Protein AF-A0A2T2WWU1-F1 (afdb_monomer_lite)

pLDDT: mean 71.67, std 17.21, range [28.66, 95.31]

Organism: NCBI:txid453960

Sequence (247 aa):
MKTWWDFDVRAIRQVVQEQLGADREWSEPLFDAFMDKATRALSVEVPCRSCGVCYPLNQLDHICQPEDQWINAYVHSTHSAALRQTGFRPYIDLLQAKYPLLPEHRHLFRGFNFSTESAFSAFAASLGENVYETSSVTSWTTDASRAAQFARFMLPGGHPKGLRAQEIARMIDEQANMTGAFGVVLAMSVQPVQALCDISKARVGGFTESEVIVLPGVYPVTIHHIFVRKAGTTTWPQIADAQCLSM

Secondary structure (DSSP, 8-state):
---GGGB-GGGGHHHHHHHH-TTSPP-HHHHHHHHHHHTTT---EEEBTTT--EEETT-TTPPPPHHHHHHHHHHH-SS-HHHHHHTTGGGHHHHHHHSPPPTT--EEEEEEEESSHHHHHHHHHHTTTTEEEESS-EEEBS-HHHHHHHHHS---SS--HHHHHHHHHHHHHTT---S-SEEEEEEEE--GGGEEEE-TTT--TT--S--EEE-SEEEEEEEEEEEEPPTT-SSPPP---------

Foldseek 3Di:
DFALVQWPCVVCVVVLCVVVPVPDDDDPVSVVVVLVVCLVPFQDWTAGNQQLFTGTSNPRPDDRDPQSNLVLCVLVCPDDVPSQQDPCVVCQVVQCVVFFDDPVQQKWKAKDEAADPVRVVVVVVVCPVQKDADNTKDKTASDQVVRQCVLQAVDDDDDDPVVVVVVVVVCVVVVPDRGHQKMWMKMWGDDRSQWSGFCQPRRRHVDPHGIIIGGGDMTRIDGFDMFGDDPPDPDGPDDDGDDDPDD

Structure (mmCIF, N/CA/C/O backbone):
data_AF-A0A2T2WWU1-F1
#
_entry.id   AF-A0A2T2WWU1-F1
#
loop_
_atom_site.group_PDB
_atom_site.id
_atom_site.type_symbol
_atom_site.label_atom_id
_atom_site.label_alt_id
_atom_site.label_comp_id
_atom_site.label_asym_id
_atom_site.label_entity_id
_atom_site.label_seq_id
_atom_site.pdbx_PDB_ins_code
_atom_site.Cartn_x
_atom_site.Cartn_y
_atom_site.Cartn_z
_atom_site.occupancy
_atom_site.B_iso_or_equiv
_atom_site.auth_seq_id
_atom_site.auth_comp_id
_atom_site.auth_asym_id
_atom_site.auth_atom_id
_atom_site.pdbx_PDB_model_num
ATOM 1 N N . MET A 1 1 ? 8.147 1.972 -30.035 1.00 72.62 1 MET A N 1
ATOM 2 C CA . MET A 1 1 ? 9.300 1.552 -29.213 1.00 72.62 1 MET A CA 1
ATOM 3 C C . MET A 1 1 ? 9.413 2.542 -28.072 1.00 72.62 1 MET A C 1
ATOM 5 O O . MET A 1 1 ? 9.281 3.730 -28.346 1.00 72.62 1 MET A O 1
ATOM 9 N N . LYS A 1 2 ? 9.554 2.071 -26.832 1.00 74.62 2 LYS A N 1
ATOM 10 C CA . LYS A 1 2 ? 9.709 2.956 -25.673 1.00 74.62 2 LYS A CA 1
ATOM 11 C C . LYS A 1 2 ? 11.097 3.585 -25.648 1.00 74.62 2 LYS A C 1
ATOM 13 O O . LYS A 1 2 ? 12.045 3.039 -26.211 1.00 74.62 2 LYS A O 1
ATOM 18 N N . THR A 1 3 ? 11.193 4.725 -24.987 1.00 76.19 3 THR A N 1
ATOM 19 C CA . THR A 1 3 ? 12.425 5.481 -24.761 1.00 76.19 3 THR A CA 1
ATOM 20 C C . THR A 1 3 ? 12.636 5.673 -23.260 1.00 76.19 3 THR A C 1
ATOM 22 O O . THR A 1 3 ? 11.750 5.397 -22.453 1.00 76.19 3 THR A O 1
ATOM 25 N N . TRP A 1 4 ? 13.800 6.168 -22.850 1.00 71.44 4 TRP A N 1
ATOM 26 C CA . TRP A 1 4 ? 14.068 6.447 -21.436 1.00 71.44 4 TRP A CA 1
ATOM 27 C C . TRP A 1 4 ? 13.109 7.499 -20.837 1.00 71.44 4 TRP A C 1
ATOM 29 O O . TRP A 1 4 ? 12.906 7.509 -19.625 1.00 71.44 4 TRP A O 1
ATOM 39 N N . TRP A 1 5 ? 12.450 8.331 -21.659 1.00 75.19 5 TRP A N 1
ATOM 40 C CA . TRP A 1 5 ? 11.411 9.278 -21.219 1.00 75.19 5 TRP A CA 1
ATOM 41 C C . TRP A 1 5 ? 10.164 8.598 -20.637 1.00 75.19 5 TRP A C 1
ATOM 43 O O . TRP A 1 5 ? 9.410 9.217 -19.873 1.00 75.19 5 TRP A O 1
ATOM 53 N N . ASP A 1 6 ? 9.953 7.324 -20.977 1.00 78.19 6 ASP A N 1
ATOM 54 C CA . ASP A 1 6 ? 8.862 6.488 -20.473 1.00 78.19 6 ASP A CA 1
ATOM 55 C C . ASP A 1 6 ? 9.135 5.943 -19.055 1.00 78.19 6 ASP A C 1
ATOM 57 O O . ASP A 1 6 ? 8.309 5.214 -18.498 1.00 78.19 6 ASP A O 1
ATOM 61 N N . PHE A 1 7 ? 10.267 6.310 -18.446 1.00 78.25 7 PHE A N 1
ATOM 62 C CA . PHE A 1 7 ? 10.689 5.936 -17.093 1.00 78.25 7 PHE A CA 1
ATOM 63 C C . PHE A 1 7 ? 10.813 7.173 -16.192 1.00 78.25 7 PHE A C 1
ATOM 65 O O . PHE A 1 7 ? 11.038 8.281 -16.681 1.00 78.25 7 PHE A O 1
ATOM 72 N N . ASP A 1 8 ? 10.615 7.028 -14.873 1.00 75.06 8 ASP A N 1
ATOM 73 C CA . ASP A 1 8 ? 10.722 8.167 -13.943 1.00 75.06 8 ASP A CA 1
ATOM 74 C C . ASP A 1 8 ? 12.187 8.519 -13.664 1.00 75.06 8 ASP A C 1
ATOM 76 O O . ASP A 1 8 ? 12.755 8.235 -12.609 1.00 75.06 8 ASP A O 1
ATOM 80 N N . VAL A 1 9 ? 12.806 9.175 -14.642 1.00 66.19 9 VAL A N 1
ATOM 81 C CA . VAL A 1 9 ? 14.222 9.555 -14.622 1.00 66.19 9 VAL A CA 1
ATOM 82 C C . VAL A 1 9 ? 14.593 10.511 -13.484 1.00 66.19 9 VAL A C 1
ATOM 84 O O . VAL A 1 9 ? 15.763 10.611 -13.115 1.00 66.19 9 VAL A O 1
ATOM 87 N N . ARG A 1 10 ? 13.608 11.157 -12.840 1.00 65.12 10 ARG A N 1
ATOM 88 C CA . ARG A 1 10 ? 13.834 11.978 -11.637 1.00 65.12 10 ARG A CA 1
ATOM 89 C C . ARG A 1 10 ? 14.327 11.144 -10.457 1.00 65.12 10 ARG A C 1
ATOM 91 O O . ARG A 1 10 ? 15.134 11.650 -9.683 1.00 65.12 10 ARG A O 1
ATOM 98 N N . ALA A 1 11 ? 13.919 9.875 -10.359 1.00 61.41 11 ALA A N 1
ATOM 99 C CA . ALA A 1 11 ? 14.421 8.937 -9.352 1.00 61.41 11 ALA A CA 1
A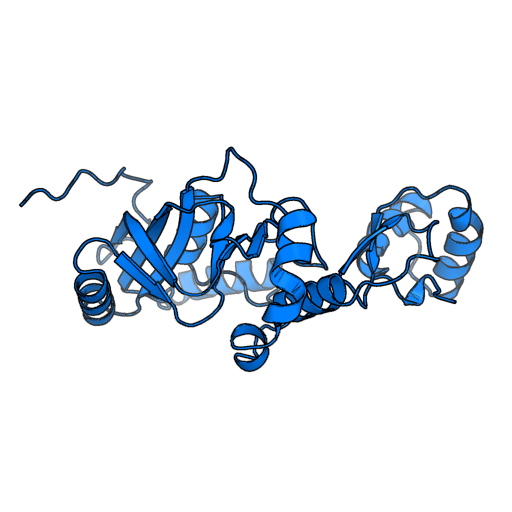TOM 100 C C . ALA A 1 11 ? 15.925 8.625 -9.516 1.00 61.41 11 ALA A C 1
ATOM 102 O O . ALA A 1 11 ? 16.565 8.131 -8.594 1.00 61.41 11 ALA A O 1
ATOM 103 N N . ILE A 1 12 ? 16.497 8.953 -10.677 1.00 60.47 12 ILE A N 1
ATOM 104 C CA . ILE A 1 12 ? 17.870 8.639 -11.100 1.00 60.47 12 ILE A CA 1
ATOM 105 C C . ILE A 1 12 ? 18.754 9.881 -11.055 1.00 60.47 12 ILE A C 1
ATOM 107 O O . ILE A 1 12 ? 19.969 9.776 -11.177 1.00 60.47 12 ILE A O 1
ATOM 111 N N . ARG A 1 13 ? 18.165 11.069 -10.869 1.00 63.50 13 ARG A N 1
ATOM 112 C CA . ARG A 1 13 ? 18.885 12.346 -10.908 1.00 63.50 13 ARG A CA 1
ATOM 113 C C . ARG A 1 13 ? 20.088 12.344 -9.967 1.00 63.50 13 ARG A C 1
ATOM 115 O O . ARG A 1 13 ? 21.150 12.801 -10.363 1.00 63.50 13 ARG A O 1
ATOM 122 N N . GLN A 1 14 ? 19.939 11.751 -8.784 1.00 62.22 14 GLN A N 1
ATOM 123 C CA . GLN A 1 14 ? 21.030 11.588 -7.828 1.00 62.22 14 GLN A CA 1
ATOM 124 C C . GLN A 1 14 ? 22.128 10.640 -8.344 1.00 62.22 14 GLN A C 1
ATOM 126 O O . GLN A 1 14 ? 23.295 11.004 -8.314 1.00 62.22 14 GLN A O 1
ATOM 131 N N . VAL A 1 15 ? 21.769 9.475 -8.892 1.00 62.75 15 VAL A N 1
ATOM 132 C CA . VAL A 1 15 ? 22.729 8.498 -9.447 1.00 62.75 15 VAL A CA 1
ATOM 133 C C . VAL A 1 15 ? 23.492 9.089 -10.637 1.00 62.75 15 VAL A C 1
ATOM 135 O O . VAL A 1 15 ? 24.704 8.925 -10.753 1.00 62.75 15 VAL A O 1
ATOM 138 N N . VAL A 1 16 ? 22.796 9.818 -11.512 1.00 64.12 16 VAL A N 1
ATOM 139 C CA . VAL A 1 16 ? 23.410 10.515 -12.648 1.00 64.12 16 VAL A CA 1
ATOM 140 C C . VAL A 1 16 ? 24.333 11.637 -12.169 1.00 64.12 16 VAL A C 1
ATOM 142 O O . VAL A 1 16 ? 25.441 11.759 -12.676 1.00 64.12 16 VAL A O 1
ATOM 145 N N . GLN A 1 17 ? 23.926 12.429 -11.173 1.00 64.75 17 GLN A N 1
ATOM 146 C CA . GLN A 1 17 ? 24.765 13.484 -10.591 1.00 64.75 17 GLN A CA 1
ATOM 147 C C . GLN A 1 17 ? 26.015 12.923 -9.897 1.00 64.75 17 GLN A C 1
ATOM 149 O O . GLN A 1 17 ? 27.103 13.463 -10.075 1.00 64.75 17 GLN A O 1
ATOM 154 N N . GLU A 1 18 ? 25.886 11.819 -9.162 1.00 63.75 18 GLU A N 1
ATOM 155 C CA . GLU A 1 18 ? 27.011 11.134 -8.516 1.00 63.75 18 GLU A CA 1
ATOM 156 C C . GLU A 1 18 ? 28.013 10.593 -9.549 1.00 63.75 18 GLU A C 1
ATOM 158 O O . GLU A 1 18 ? 29.221 10.701 -9.343 1.00 63.75 18 GLU A O 1
ATOM 163 N N . GLN A 1 19 ? 27.543 10.078 -10.692 1.00 63.25 19 GLN A N 1
ATOM 164 C CA . GLN A 1 19 ? 28.424 9.566 -11.750 1.00 63.25 19 GLN A CA 1
ATOM 165 C C . GLN A 1 19 ? 28.985 10.638 -12.697 1.00 63.25 19 GLN A C 1
ATOM 167 O O . GLN A 1 19 ? 30.060 10.444 -13.264 1.00 63.25 19 GLN A O 1
ATOM 172 N N . LEU A 1 20 ? 28.290 11.763 -12.883 1.00 61.94 20 LEU A N 1
ATOM 173 C CA . LEU A 1 20 ? 28.744 12.881 -13.723 1.00 61.94 20 LEU A CA 1
ATOM 174 C C . LEU A 1 20 ? 29.596 13.918 -12.965 1.00 61.94 20 LEU A C 1
ATOM 176 O O . LEU A 1 20 ? 30.139 14.828 -13.598 1.00 61.94 20 LEU A O 1
ATOM 180 N N . GLY A 1 21 ? 29.736 13.763 -11.645 1.00 57.75 21 GLY A N 1
ATOM 181 C CA . GLY A 1 21 ? 30.366 14.723 -10.742 1.00 57.75 21 GLY A CA 1
ATOM 182 C C . GLY A 1 21 ? 29.341 15.712 -10.181 1.00 57.75 21 GLY A C 1
ATOM 183 O O . GLY A 1 21 ? 28.658 16.405 -10.936 1.00 57.75 21 GLY A O 1
ATOM 184 N N . ALA A 1 22 ? 29.262 15.789 -8.847 1.00 55.41 22 ALA A N 1
ATOM 185 C CA . ALA A 1 22 ? 28.232 16.512 -8.092 1.00 55.41 22 ALA A CA 1
ATOM 186 C C . ALA A 1 22 ? 28.160 18.032 -8.365 1.00 55.41 22 ALA A C 1
ATOM 188 O O . ALA A 1 22 ? 27.157 18.662 -8.036 1.00 55.41 22 ALA A O 1
ATOM 189 N N . ASP A 1 23 ? 29.187 18.606 -8.999 1.00 56.16 23 ASP A N 1
ATOM 190 C CA . ASP A 1 23 ? 29.341 20.050 -9.214 1.00 56.16 23 ASP A CA 1
ATOM 191 C C . ASP A 1 23 ? 28.743 20.559 -10.540 1.00 56.16 23 ASP A C 1
ATOM 193 O O . ASP A 1 23 ? 28.817 21.753 -10.836 1.00 56.16 23 ASP A O 1
ATOM 197 N N . ARG A 1 24 ? 28.167 19.684 -11.378 1.00 57.38 24 ARG A N 1
ATOM 198 C CA . ARG A 1 24 ? 27.540 20.096 -12.646 1.00 57.38 24 ARG A CA 1
ATOM 199 C C . ARG A 1 24 ? 26.046 20.360 -12.486 1.00 57.38 24 ARG A C 1
ATOM 201 O O . ARG A 1 24 ? 25.281 19.499 -12.051 1.00 57.38 24 ARG A O 1
ATOM 208 N N . GLU A 1 25 ? 25.626 21.550 -12.911 1.00 62.47 25 GLU A N 1
ATOM 209 C CA . GLU A 1 25 ? 24.215 21.909 -13.014 1.00 62.47 25 GLU A CA 1
ATOM 210 C C . GLU A 1 25 ? 23.510 20.982 -14.020 1.00 62.47 25 GLU A C 1
ATOM 212 O O . GLU A 1 25 ? 24.031 20.670 -15.093 1.00 62.47 25 GLU A O 1
ATOM 217 N N . TRP A 1 26 ? 22.336 20.482 -13.640 1.00 61.66 26 TRP A N 1
ATOM 218 C CA . TRP A 1 26 ? 21.562 19.541 -14.448 1.00 61.66 26 TRP A CA 1
ATOM 219 C C . TRP A 1 26 ? 21.072 20.189 -15.753 1.00 61.66 26 TRP A C 1
ATOM 221 O O . TRP A 1 26 ? 20.451 21.249 -15.705 1.00 61.66 26 TRP A O 1
ATOM 231 N N . SER A 1 27 ? 21.248 19.515 -16.896 1.00 69.38 27 SER A N 1
ATOM 232 C CA . SER A 1 27 ? 20.619 19.891 -18.170 1.00 69.38 27 SER A CA 1
ATOM 233 C C . SER A 1 27 ? 20.205 18.661 -18.985 1.00 69.38 27 SER A C 1
ATOM 235 O O . SER A 1 27 ? 20.840 17.608 -18.890 1.00 69.38 27 SER A O 1
ATOM 237 N N . GLU A 1 28 ? 19.146 18.788 -19.793 1.00 68.50 28 GLU A N 1
ATOM 238 C CA . GLU A 1 28 ? 18.669 17.710 -20.681 1.00 68.50 28 GLU A CA 1
ATOM 239 C C . GLU A 1 28 ? 19.767 17.201 -21.639 1.00 68.50 28 GLU A C 1
ATOM 241 O O . GLU A 1 28 ? 19.982 15.994 -21.675 1.00 68.50 28 GLU A O 1
ATOM 246 N N . PRO A 1 29 ? 20.586 18.051 -22.300 1.00 73.69 29 PRO A N 1
ATOM 247 C CA . PRO A 1 29 ? 21.660 17.561 -23.174 1.00 73.69 29 PRO A CA 1
ATOM 248 C C . PRO A 1 29 ? 22.744 16.741 -22.455 1.00 73.69 29 PRO A C 1
ATOM 250 O O . PRO A 1 29 ? 23.332 15.831 -23.038 1.00 73.69 29 PRO A O 1
ATOM 253 N N . LEU A 1 30 ? 23.036 17.061 -21.187 1.00 69.25 30 LEU A N 1
ATOM 254 C CA . LEU A 1 30 ? 23.975 16.293 -20.359 1.00 69.25 30 LEU A CA 1
ATOM 255 C C . LEU A 1 30 ? 23.401 14.923 -19.997 1.00 69.25 30 LEU A C 1
ATOM 257 O O . LEU A 1 30 ? 24.135 13.933 -19.987 1.00 69.25 30 LEU A O 1
ATOM 261 N N . PHE A 1 31 ? 22.101 14.876 -19.710 1.00 71.94 31 PHE A N 1
ATOM 262 C CA . PHE A 1 31 ? 21.393 13.639 -19.429 1.00 71.94 31 PHE A CA 1
ATOM 263 C C . PHE A 1 31 ? 21.331 12.736 -20.665 1.00 71.94 31 PHE A C 1
ATOM 265 O O . PHE A 1 31 ? 21.679 11.563 -20.560 1.00 71.94 31 PHE A O 1
ATOM 272 N N . ASP A 1 32 ? 21.010 13.280 -21.838 1.00 72.25 32 ASP A N 1
ATOM 273 C CA . ASP A 1 32 ? 20.954 12.533 -23.100 1.00 72.25 32 ASP A CA 1
ATOM 274 C C . ASP A 1 32 ? 22.315 11.904 -23.434 1.00 72.25 32 ASP A C 1
ATOM 276 O O . ASP A 1 32 ? 22.417 10.702 -23.679 1.00 72.25 32 ASP A O 1
ATOM 280 N N . ALA A 1 33 ? 23.394 12.688 -23.324 1.00 72.75 33 ALA A N 1
ATOM 281 C CA . ALA A 1 33 ? 24.756 12.210 -23.552 1.00 72.75 33 ALA A CA 1
ATOM 282 C C . ALA A 1 33 ? 25.210 11.152 -22.526 1.00 72.75 33 ALA A C 1
ATOM 284 O O . ALA A 1 33 ? 26.023 10.276 -22.847 1.00 72.75 33 ALA A O 1
ATOM 285 N N . PHE A 1 34 ? 24.722 11.233 -21.283 1.00 72.88 34 PHE A N 1
ATOM 286 C CA . PHE A 1 34 ? 24.941 10.202 -20.270 1.00 72.88 34 PHE A CA 1
ATOM 287 C C . PHE A 1 34 ? 24.175 8.929 -20.621 1.00 72.88 34 PHE A C 1
ATOM 289 O O . PHE A 1 34 ? 24.781 7.858 -20.646 1.00 72.88 34 PHE A O 1
ATOM 296 N N . MET A 1 35 ? 22.888 9.044 -20.954 1.00 68.69 35 MET A N 1
ATOM 297 C CA . MET A 1 35 ? 22.023 7.924 -21.322 1.00 68.69 35 MET A CA 1
ATOM 298 C C . MET A 1 35 ? 22.554 7.164 -22.542 1.00 68.69 35 MET A C 1
ATOM 300 O O . MET A 1 35 ? 22.617 5.934 -22.511 1.00 68.69 35 MET A O 1
ATOM 304 N N . ASP A 1 36 ? 23.065 7.864 -23.554 1.00 69.06 36 ASP A N 1
ATOM 305 C CA . ASP A 1 36 ? 23.690 7.251 -24.733 1.00 69.06 36 ASP A CA 1
ATOM 306 C C . ASP A 1 36 ? 24.923 6.398 -24.393 1.00 69.06 36 ASP A C 1
ATOM 308 O O . ASP A 1 36 ? 25.174 5.375 -25.033 1.00 69.06 36 ASP A O 1
ATOM 312 N N . LYS A 1 37 ? 25.684 6.765 -23.354 1.00 65.06 37 LYS A N 1
ATOM 313 C CA . LYS A 1 37 ? 26.813 5.959 -22.851 1.00 65.06 37 LYS A CA 1
ATOM 314 C C . LYS A 1 37 ? 26.363 4.851 -21.895 1.00 65.06 37 LYS A C 1
ATOM 316 O O . LYS A 1 37 ? 26.945 3.767 -21.875 1.00 65.06 37 LYS A O 1
ATOM 321 N N . ALA A 1 38 ? 25.331 5.128 -21.110 1.00 59.16 38 ALA A N 1
ATOM 322 C CA . ALA A 1 38 ? 24.782 4.283 -20.060 1.00 59.16 38 ALA A CA 1
ATOM 323 C C . ALA A 1 38 ? 23.926 3.109 -20.559 1.00 59.16 38 ALA A C 1
ATOM 325 O O . ALA A 1 38 ? 23.854 2.082 -19.878 1.00 59.16 38 ALA A O 1
ATOM 326 N N . THR A 1 39 ? 23.322 3.222 -21.747 1.00 56.62 39 THR A N 1
ATOM 327 C CA . THR A 1 39 ? 22.516 2.169 -22.407 1.00 56.62 39 THR A CA 1
ATOM 328 C C . THR A 1 39 ? 23.217 0.812 -22.503 1.00 56.62 39 THR A C 1
ATOM 330 O O . THR A 1 39 ? 22.555 -0.204 -22.686 1.00 56.62 39 THR A O 1
ATOM 333 N N . ARG A 1 40 ? 24.545 0.750 -22.342 1.00 54.38 40 ARG A N 1
ATOM 334 C CA . ARG A 1 40 ? 25.313 -0.503 -22.363 1.00 54.38 40 ARG A CA 1
ATOM 335 C C . ARG A 1 40 ? 25.650 -1.081 -20.984 1.00 54.38 40 ARG A C 1
ATOM 337 O O . ARG A 1 40 ? 26.114 -2.214 -20.933 1.00 54.38 40 ARG A O 1
ATOM 344 N N . ALA A 1 41 ? 25.445 -0.350 -19.885 1.00 54.84 41 ALA A N 1
ATOM 345 C CA . ALA A 1 41 ? 26.034 -0.710 -18.587 1.00 54.84 41 ALA A CA 1
ATOM 346 C C . ALA A 1 41 ? 25.180 -0.424 -17.337 1.00 54.84 41 ALA A C 1
ATOM 348 O O . ALA A 1 41 ? 25.560 -0.859 -16.252 1.00 54.84 41 ALA A O 1
ATOM 349 N N . LEU A 1 42 ? 24.049 0.285 -17.432 1.00 64.94 42 LEU A N 1
ATOM 350 C CA . LEU A 1 42 ? 23.266 0.613 -16.236 1.00 64.94 42 LEU A CA 1
ATOM 351 C C . LEU A 1 42 ? 22.237 -0.468 -15.889 1.00 64.94 42 LEU A C 1
ATOM 353 O O . LEU A 1 42 ? 21.137 -0.492 -16.432 1.00 64.94 42 LEU A O 1
ATOM 357 N N . SER A 1 43 ? 22.575 -1.291 -14.894 1.00 71.56 43 SER A N 1
ATOM 358 C CA . SER A 1 43 ? 21.658 -2.207 -14.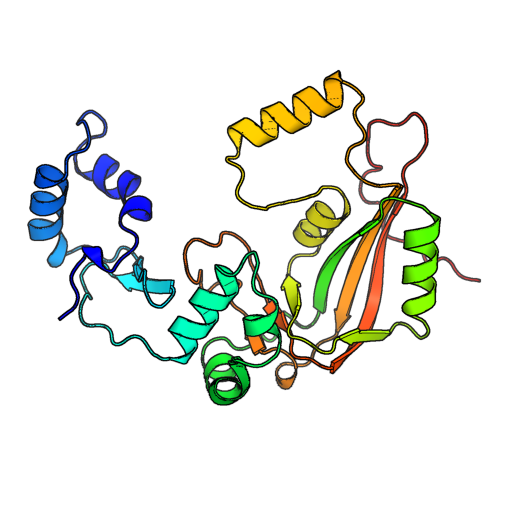198 1.00 71.56 43 SER A CA 1
ATOM 359 C C . SER A 1 43 ? 20.756 -1.503 -13.171 1.00 71.56 43 SER A C 1
ATOM 361 O O . SER A 1 43 ? 20.191 -2.154 -12.297 1.00 71.56 43 SER A O 1
ATOM 363 N N . VAL A 1 44 ? 20.679 -0.169 -13.208 1.00 74.81 44 VAL A N 1
ATOM 364 C CA . VAL A 1 44 ? 19.881 0.612 -12.258 1.00 74.81 44 VAL A CA 1
ATOM 365 C C . VAL A 1 44 ? 18.409 0.432 -12.603 1.00 74.81 44 VAL A C 1
ATOM 367 O O . VAL A 1 44 ? 17.980 0.796 -13.699 1.00 74.81 44 VAL A O 1
ATOM 370 N N . GLU A 1 45 ? 17.657 -0.135 -11.665 1.00 78.25 45 GLU A N 1
ATOM 371 C CA . GLU A 1 45 ? 16.225 -0.365 -11.803 1.00 78.25 45 GLU A CA 1
ATOM 372 C C . GLU A 1 45 ? 15.426 0.916 -11.575 1.00 78.25 45 GLU A C 1
ATOM 374 O O . GLU A 1 45 ? 15.582 1.594 -10.557 1.00 78.25 45 GLU A O 1
ATOM 379 N N . VAL A 1 46 ? 14.550 1.234 -12.526 1.00 76.69 46 VAL A N 1
ATOM 380 C CA . VAL A 1 46 ? 13.729 2.443 -12.521 1.00 76.69 46 VAL A CA 1
ATOM 381 C C . VAL A 1 46 ? 12.286 2.150 -12.882 1.00 76.69 46 VAL A C 1
ATOM 383 O O . VAL A 1 46 ? 12.033 1.357 -13.792 1.00 76.69 46 VAL A O 1
ATOM 386 N N . PRO A 1 47 ? 11.321 2.799 -12.213 1.00 82.50 47 PRO A N 1
ATOM 387 C CA . PRO A 1 47 ? 9.918 2.546 -12.478 1.00 82.50 47 PRO A CA 1
ATOM 388 C C . PRO A 1 47 ? 9.534 3.093 -13.855 1.00 82.50 47 PRO A C 1
ATOM 390 O O . PRO A 1 47 ? 9.800 4.254 -14.191 1.00 82.50 47 PRO A O 1
ATOM 393 N N . CYS A 1 48 ? 8.868 2.266 -14.659 1.00 84.75 48 CYS A N 1
ATOM 394 C CA . CYS A 1 48 ? 8.186 2.742 -15.853 1.00 84.75 48 CYS A CA 1
ATOM 395 C C . CYS A 1 48 ? 7.042 3.680 -15.444 1.00 84.75 48 CYS A C 1
ATOM 397 O O . CYS A 1 48 ? 6.221 3.343 -14.596 1.00 84.75 48 CYS A O 1
ATOM 399 N N . ARG A 1 49 ? 6.918 4.842 -16.090 1.00 82.50 49 ARG A N 1
ATOM 400 C CA . ARG A 1 49 ? 5.857 5.819 -15.792 1.00 82.50 49 ARG A CA 1
ATOM 401 C C . ARG A 1 49 ? 4.459 5.280 -16.087 1.00 82.50 49 ARG A C 1
ATOM 403 O O . ARG A 1 49 ? 3.504 5.691 -15.438 1.00 82.50 49 ARG A O 1
ATOM 410 N N . SER A 1 50 ? 4.336 4.375 -17.060 1.00 85.81 50 SER A N 1
ATOM 411 C CA . SER A 1 50 ? 3.052 3.780 -17.444 1.00 85.81 50 SER A CA 1
ATOM 412 C C . SER A 1 50 ? 2.604 2.689 -16.473 1.00 85.81 50 SER A C 1
ATOM 414 O O . SER A 1 50 ? 1.456 2.699 -16.040 1.00 85.81 50 SER A O 1
ATOM 416 N N . CYS A 1 51 ? 3.487 1.747 -16.133 1.00 86.25 51 CYS A N 1
ATOM 417 C CA . CYS A 1 51 ? 3.109 0.547 -15.379 1.00 86.25 51 CYS A CA 1
ATOM 418 C C . CYS A 1 51 ? 3.722 0.442 -13.981 1.00 86.25 51 CYS A C 1
ATOM 420 O O . CYS A 1 51 ? 3.479 -0.538 -13.294 1.00 86.25 51 CYS A O 1
ATOM 422 N N . GLY A 1 52 ? 4.531 1.409 -13.550 1.00 83.00 52 GLY A N 1
ATOM 423 C CA . GLY A 1 52 ? 5.116 1.472 -12.208 1.00 83.00 52 GLY A CA 1
ATOM 424 C C . GLY A 1 52 ? 6.190 0.422 -11.911 1.00 83.00 52 GLY A C 1
ATOM 425 O O . GLY A 1 52 ? 6.992 0.631 -11.009 1.00 83.00 52 GLY A O 1
ATOM 426 N N . VAL A 1 53 ? 6.239 -0.682 -12.660 1.00 85.44 53 VAL A N 1
ATOM 427 C CA . VAL A 1 53 ? 7.234 -1.748 -12.497 1.00 85.44 53 VAL A CA 1
ATOM 428 C C . VAL A 1 53 ? 8.630 -1.214 -12.791 1.00 85.44 53 VAL A C 1
ATOM 430 O O . VAL A 1 53 ? 8.840 -0.476 -13.759 1.00 85.44 53 VAL A O 1
ATOM 433 N N . CYS A 1 54 ? 9.572 -1.597 -11.938 1.00 81.88 54 CYS A N 1
ATOM 434 C CA . CYS A 1 54 ? 10.972 -1.254 -12.076 1.00 81.88 54 CYS A CA 1
ATOM 435 C C . CYS A 1 54 ? 11.652 -2.145 -13.120 1.00 81.88 54 CYS A C 1
ATOM 437 O O . CYS A 1 54 ? 11.553 -3.368 -13.051 1.00 81.88 54 CYS A O 1
ATOM 439 N N . TYR A 1 55 ? 12.359 -1.530 -14.065 1.00 81.75 55 TYR A N 1
ATOM 440 C CA . TYR A 1 55 ? 13.206 -2.233 -15.028 1.00 81.75 55 TYR A CA 1
ATOM 441 C C . TYR A 1 55 ? 14.589 -1.589 -15.077 1.00 81.75 55 TYR A C 1
ATOM 443 O O . TYR A 1 55 ? 14.702 -0.380 -14.854 1.00 81.75 55 TYR A O 1
ATOM 451 N N . PRO A 1 56 ? 15.641 -2.352 -15.404 1.00 80.88 56 PRO A N 1
ATOM 452 C CA . PRO A 1 56 ? 16.942 -1.784 -15.718 1.00 80.88 56 PRO A CA 1
ATOM 453 C C . PRO A 1 56 ? 16.837 -0.722 -16.820 1.00 80.88 56 PRO A C 1
ATOM 455 O O . PRO A 1 56 ? 16.185 -0.939 -17.840 1.00 80.88 56 PRO A O 1
ATOM 458 N N . LEU A 1 57 ? 17.518 0.415 -16.654 1.00 74.00 57 LEU A N 1
ATOM 459 C CA . LEU A 1 57 ? 17.531 1.492 -17.656 1.00 74.00 57 LEU A CA 1
ATOM 460 C C . LEU A 1 57 ? 18.018 1.056 -19.048 1.00 74.00 57 LEU A C 1
ATOM 462 O O . LEU A 1 57 ? 17.695 1.698 -20.045 1.00 74.00 57 LEU A O 1
ATOM 466 N N . ASN A 1 58 ? 18.816 -0.007 -19.128 1.00 73.19 58 ASN A N 1
ATOM 467 C CA . ASN A 1 58 ? 19.273 -0.587 -20.389 1.00 73.19 58 ASN A CA 1
ATOM 468 C C . ASN A 1 58 ? 18.270 -1.579 -21.024 1.00 73.19 58 ASN A C 1
ATOM 470 O O . ASN A 1 58 ? 18.544 -2.088 -22.107 1.00 73.19 58 ASN A O 1
ATOM 474 N N . GLN A 1 59 ? 17.116 -1.831 -20.396 1.00 78.44 59 GLN A N 1
ATOM 475 C CA . GLN A 1 59 ? 16.033 -2.703 -20.877 1.00 78.44 59 GLN A CA 1
ATOM 476 C C . GLN A 1 59 ? 14.761 -1.890 -21.165 1.00 78.44 59 GLN A C 1
ATOM 478 O O . GLN A 1 59 ? 13.740 -1.970 -20.477 1.00 78.44 59 GLN A O 1
ATOM 483 N N . LEU A 1 60 ? 14.831 -1.052 -22.202 1.00 74.25 60 LEU A N 1
ATOM 484 C CA . LEU A 1 60 ? 13.737 -0.149 -22.576 1.00 74.25 60 LEU A CA 1
ATOM 485 C C . LEU A 1 60 ? 12.579 -0.860 -23.296 1.00 74.25 60 LEU A C 1
ATOM 487 O O . LEU A 1 60 ? 11.486 -0.311 -23.375 1.00 74.25 60 LEU A O 1
ATOM 491 N N . ASP A 1 61 ? 12.785 -2.069 -23.810 1.00 80.88 61 ASP A N 1
ATOM 492 C CA . ASP A 1 61 ? 11.866 -2.814 -24.679 1.00 80.88 61 ASP A CA 1
ATOM 493 C C . ASP A 1 61 ? 10.765 -3.602 -23.943 1.00 80.88 61 ASP A C 1
ATOM 495 O O . ASP A 1 61 ? 10.033 -4.374 -24.564 1.00 80.88 61 ASP A O 1
ATOM 499 N N . HIS A 1 62 ? 10.581 -3.376 -22.640 1.00 84.94 62 HIS A N 1
ATOM 500 C CA . HIS A 1 62 ? 9.542 -4.056 -21.870 1.00 84.94 62 HIS A CA 1
ATOM 501 C C . HIS A 1 62 ? 8.118 -3.759 -22.381 1.00 84.94 62 HIS A C 1
ATOM 503 O O . HIS A 1 62 ? 7.773 -2.651 -22.814 1.00 84.94 62 HIS A O 1
ATOM 509 N N . ILE A 1 63 ? 7.246 -4.757 -22.236 1.00 88.12 63 ILE A N 1
ATOM 510 C CA . ILE A 1 63 ? 5.818 -4.654 -22.540 1.00 88.12 63 ILE A CA 1
ATOM 511 C C . ILE A 1 63 ? 5.058 -4.460 -21.228 1.00 88.12 63 ILE A C 1
ATOM 513 O O . ILE A 1 63 ? 5.061 -5.344 -20.370 1.00 88.12 63 ILE A O 1
ATOM 517 N N . CYS A 1 64 ? 4.392 -3.312 -21.078 1.00 88.81 64 CYS A N 1
ATOM 518 C CA . CYS A 1 64 ? 3.522 -3.065 -19.930 1.00 88.81 64 CYS A CA 1
ATOM 519 C C . CYS A 1 64 ? 2.308 -3.979 -19.976 1.00 88.81 64 CYS A C 1
ATOM 521 O O . CYS A 1 64 ? 1.495 -3.859 -20.896 1.00 88.81 64 CYS A O 1
ATOM 523 N N . GLN A 1 65 ? 2.142 -4.801 -18.946 1.00 90.12 65 GLN A N 1
ATOM 524 C CA . GLN A 1 65 ? 0.940 -5.606 -18.815 1.00 90.12 65 GLN A CA 1
ATOM 525 C C . GLN A 1 65 ? -0.224 -4.761 -18.266 1.00 90.12 65 GLN A C 1
ATOM 527 O O . GLN A 1 65 ? 0.015 -3.806 -17.515 1.00 90.12 65 GLN A O 1
ATOM 532 N N . PRO A 1 66 ? -1.480 -5.055 -18.644 1.00 88.56 66 PRO A N 1
ATOM 533 C CA . PRO A 1 66 ? -2.645 -4.316 -18.158 1.00 88.56 66 PRO A CA 1
ATOM 534 C C . PRO A 1 66 ? -2.780 -4.309 -16.628 1.00 88.56 66 PRO A C 1
ATOM 536 O O . PRO A 1 66 ? -3.130 -3.281 -16.051 1.00 88.56 66 PRO A O 1
ATOM 539 N N . GLU A 1 67 ? -2.453 -5.415 -15.959 1.00 88.25 67 GLU A N 1
ATOM 540 C CA . GLU A 1 67 ? -2.489 -5.528 -14.501 1.00 88.25 67 GLU A CA 1
ATOM 541 C C . GLU A 1 67 ? -1.455 -4.625 -13.814 1.00 88.25 67 GLU A C 1
ATOM 543 O O . GLU A 1 67 ? -1.757 -4.029 -12.781 1.00 88.25 67 GLU A O 1
ATOM 548 N N . ASP A 1 68 ? -0.282 -4.436 -14.430 1.00 87.38 68 ASP A N 1
ATOM 549 C CA . ASP A 1 68 ? 0.762 -3.535 -13.930 1.00 87.38 68 ASP A CA 1
ATOM 550 C C . ASP A 1 68 ? 0.330 -2.068 -14.046 1.00 87.38 68 ASP A C 1
ATOM 552 O O . ASP A 1 68 ? 0.527 -1.250 -13.149 1.00 87.38 68 ASP A O 1
ATOM 556 N N . GLN A 1 69 ? -0.308 -1.723 -15.165 1.00 86.12 69 GLN A N 1
ATOM 557 C CA . GLN A 1 69 ? -0.885 -0.393 -15.353 1.00 86.12 69 GLN A CA 1
ATOM 558 C C . GLN A 1 69 ? -2.009 -0.136 -14.348 1.00 86.12 69 GLN A C 1
ATOM 560 O O . GLN A 1 69 ? -2.106 0.967 -13.807 1.00 86.12 69 GLN A O 1
ATOM 565 N N . TRP A 1 70 ? -2.828 -1.153 -14.063 1.00 85.25 70 TRP A N 1
ATOM 566 C CA . TRP A 1 70 ? -3.891 -1.053 -13.072 1.00 85.25 70 TRP A CA 1
ATOM 567 C C . TRP A 1 70 ? -3.336 -0.810 -11.664 1.00 85.25 70 TRP A C 1
ATOM 569 O O . TRP A 1 70 ? -3.777 0.131 -11.005 1.00 85.25 70 TRP A O 1
ATOM 579 N N . ILE A 1 71 ? -2.352 -1.597 -11.210 1.00 83.00 71 ILE A N 1
ATOM 580 C CA . ILE A 1 71 ? -1.774 -1.432 -9.867 1.00 83.00 71 ILE A CA 1
ATOM 581 C C . ILE A 1 71 ? -1.049 -0.087 -9.731 1.00 83.00 71 ILE A C 1
ATOM 583 O O . ILE A 1 71 ? -1.211 0.599 -8.725 1.00 83.00 71 ILE A O 1
ATOM 587 N N . ASN A 1 72 ? -0.337 0.355 -10.772 1.00 82.38 72 ASN A N 1
ATOM 588 C CA . ASN A 1 72 ? 0.293 1.673 -10.805 1.00 82.38 72 ASN A CA 1
ATOM 589 C C . ASN A 1 72 ? -0.749 2.799 -10.704 1.00 82.38 72 ASN A C 1
ATOM 591 O O . ASN A 1 72 ? -0.598 3.732 -9.915 1.00 82.38 72 ASN A O 1
ATOM 595 N N . ALA A 1 73 ? -1.852 2.686 -11.449 1.00 78.31 73 ALA A N 1
ATOM 596 C CA . ALA A 1 73 ? -2.966 3.621 -11.348 1.00 78.31 73 ALA A CA 1
ATOM 597 C C . ALA A 1 73 ? -3.619 3.586 -9.958 1.00 78.31 73 ALA A C 1
ATOM 599 O O . ALA A 1 73 ? -3.935 4.645 -9.425 1.00 78.31 73 ALA A O 1
ATOM 600 N N . TYR A 1 74 ? -3.787 2.409 -9.345 1.00 79.44 74 TYR A N 1
ATOM 601 C CA . TYR A 1 74 ? -4.313 2.272 -7.985 1.00 79.44 74 TYR A CA 1
ATOM 602 C C . TYR A 1 74 ? -3.436 3.027 -6.975 1.00 79.44 74 TYR A C 1
ATOM 604 O O . TYR A 1 74 ? -3.953 3.883 -6.254 1.00 79.44 74 TYR A O 1
ATOM 612 N N . VAL A 1 75 ? -2.121 2.783 -6.984 1.00 75.62 75 VAL A N 1
ATOM 613 C CA . VAL A 1 75 ? -1.150 3.385 -6.053 1.00 75.62 75 VAL A CA 1
ATOM 614 C C . VAL A 1 75 ? -1.089 4.911 -6.204 1.00 75.62 75 VAL A C 1
ATOM 616 O O . VAL A 1 75 ? -0.984 5.641 -5.219 1.00 75.62 75 VAL A O 1
ATOM 619 N N . HIS A 1 76 ? -1.218 5.419 -7.431 1.00 72.06 76 HIS A N 1
ATOM 620 C CA . HIS A 1 76 ? -1.246 6.858 -7.706 1.00 72.06 76 HIS A CA 1
ATOM 621 C C . HIS A 1 76 ? -2.647 7.487 -7.627 1.00 72.06 76 HIS A C 1
ATOM 623 O O . HIS A 1 76 ? -2.773 8.713 -7.662 1.00 72.06 76 HIS A O 1
ATOM 629 N N . SER A 1 77 ? -3.707 6.686 -7.476 1.00 67.25 77 SER A N 1
ATOM 630 C CA . SER A 1 77 ? -5.074 7.173 -7.287 1.00 67.25 77 SER A CA 1
ATOM 631 C C . SER A 1 77 ? -5.281 7.612 -5.835 1.00 67.25 77 SER A C 1
ATOM 633 O O . SER A 1 77 ? -5.942 6.963 -5.021 1.00 67.25 77 SER A O 1
ATOM 635 N N . THR A 1 78 ? -4.741 8.779 -5.491 1.00 53.09 78 THR 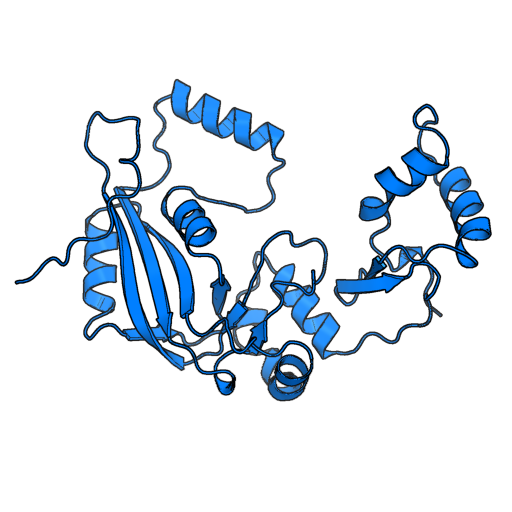A N 1
ATOM 636 C CA . THR A 1 78 ? -5.019 9.415 -4.197 1.00 53.09 78 THR A CA 1
ATOM 637 C C . THR A 1 78 ? -6.509 9.748 -4.020 1.00 53.09 78 THR A C 1
ATOM 639 O O . THR A 1 78 ? -6.949 9.921 -2.886 1.00 53.09 78 THR A O 1
ATOM 642 N N . HIS A 1 79 ? -7.317 9.779 -5.098 1.00 45.62 79 HIS A N 1
ATOM 643 C CA . HIS A 1 79 ? -8.674 10.349 -5.050 1.00 45.62 79 HIS A CA 1
ATOM 644 C C . HIS A 1 79 ? -9.794 9.646 -5.840 1.00 45.62 79 HIS A C 1
ATOM 646 O O . HIS A 1 79 ? -10.922 10.130 -5.793 1.00 45.62 79 HIS A O 1
ATOM 652 N N . SER A 1 80 ? -9.577 8.523 -6.539 1.00 49.66 80 SER A N 1
ATOM 653 C CA . SER A 1 80 ? -10.682 7.889 -7.289 1.00 49.66 80 SER A CA 1
ATOM 654 C C . SER A 1 80 ? -11.202 6.630 -6.586 1.00 49.66 80 SER A C 1
ATOM 656 O O . SER A 1 80 ? -10.656 5.536 -6.737 1.00 49.66 80 SER A O 1
ATOM 658 N N . ALA A 1 81 ? -12.294 6.777 -5.832 1.00 56.91 81 ALA A N 1
ATOM 659 C CA . ALA A 1 81 ? -13.027 5.648 -5.252 1.00 56.91 81 ALA A CA 1
ATOM 660 C C . ALA A 1 81 ? -13.474 4.633 -6.327 1.00 56.91 81 ALA A C 1
ATOM 662 O O . ALA A 1 81 ? -13.535 3.437 -6.059 1.00 56.91 81 ALA A O 1
ATOM 663 N N . ALA A 1 82 ? -13.699 5.095 -7.563 1.00 57.34 82 ALA A N 1
ATOM 664 C CA . ALA A 1 82 ? -14.138 4.272 -8.688 1.00 57.34 82 ALA A CA 1
ATOM 665 C C . ALA A 1 82 ? -13.141 3.155 -9.064 1.00 57.34 82 ALA A C 1
ATOM 667 O O . ALA A 1 82 ? -13.554 2.003 -9.215 1.00 57.34 82 ALA A O 1
ATOM 668 N N . LEU A 1 83 ? -11.832 3.451 -9.142 1.00 60.28 83 LEU A N 1
ATOM 669 C CA . LEU A 1 83 ? -10.801 2.432 -9.418 1.00 60.28 83 LEU A CA 1
ATOM 670 C C . LEU A 1 83 ? -10.747 1.356 -8.323 1.00 60.28 83 LEU A C 1
ATOM 672 O O . LEU A 1 83 ? -10.580 0.177 -8.634 1.00 60.28 83 LEU A O 1
ATOM 676 N N . ARG A 1 84 ? -10.964 1.747 -7.058 1.00 61.06 84 ARG A N 1
ATOM 677 C CA . ARG A 1 84 ? -10.986 0.833 -5.899 1.00 61.06 84 ARG A CA 1
ATOM 678 C C . ARG A 1 84 ? -12.242 -0.042 -5.833 1.00 61.06 84 ARG A C 1
ATOM 680 O O . ARG A 1 84 ? -12.252 -1.046 -5.128 1.00 61.06 84 ARG A O 1
ATOM 687 N N . GLN A 1 85 ? -13.312 0.325 -6.536 1.00 60.16 85 GLN A N 1
ATOM 688 C CA . GLN A 1 85 ? -14.597 -0.366 -6.421 1.00 60.16 85 GLN A CA 1
ATOM 689 C C . GLN A 1 85 ? -14.807 -1.463 -7.470 1.00 60.16 85 GLN A C 1
ATOM 691 O O . GLN A 1 85 ? -15.508 -2.427 -7.177 1.00 60.16 85 GLN A O 1
ATOM 696 N N . THR A 1 86 ? -14.239 -1.362 -8.681 1.00 59.88 86 THR A N 1
ATOM 697 C CA . THR A 1 86 ? -14.668 -2.269 -9.774 1.00 59.88 86 THR A CA 1
ATOM 698 C C . THR A 1 86 ? -13.611 -2.677 -10.809 1.00 59.88 86 THR A C 1
ATOM 700 O O . THR A 1 86 ? -13.862 -3.607 -11.573 1.00 59.88 86 THR A O 1
ATOM 703 N N . GLY A 1 87 ? -12.422 -2.063 -10.842 1.00 69.31 87 GLY A N 1
ATOM 704 C CA . GLY A 1 87 ? -11.508 -2.197 -11.991 1.00 69.31 87 GLY A CA 1
ATOM 705 C C . GLY A 1 87 ? -10.582 -3.423 -12.029 1.00 69.31 87 GLY A C 1
ATOM 706 O O . GLY A 1 87 ? -9.973 -3.669 -13.064 1.00 69.31 87 GLY A O 1
ATOM 707 N N . PHE A 1 88 ? -10.448 -4.181 -10.935 1.00 75.25 88 PHE A N 1
ATOM 708 C CA . PHE A 1 88 ? -9.384 -5.192 -10.791 1.00 75.25 88 PHE A CA 1
ATOM 709 C C . PHE A 1 88 ? -9.807 -6.631 -11.092 1.00 75.25 88 PHE A C 1
ATOM 711 O O . PHE A 1 88 ? -8.945 -7.497 -11.203 1.00 75.25 88 PHE A O 1
ATOM 718 N N . ARG A 1 89 ? -11.114 -6.916 -11.197 1.00 82.69 89 ARG A N 1
ATOM 719 C CA . ARG A 1 89 ? -11.628 -8.296 -11.312 1.00 82.69 89 ARG A CA 1
ATOM 720 C C . ARG A 1 89 ? -10.958 -9.127 -12.417 1.00 82.69 89 ARG A C 1
ATOM 722 O O . ARG A 1 89 ? -10.619 -10.268 -12.126 1.00 82.69 89 ARG A O 1
ATOM 729 N N . PRO A 1 90 ? -10.716 -8.595 -13.633 1.00 86.44 90 PRO A N 1
ATOM 730 C CA . PRO A 1 90 ? -10.040 -9.355 -14.688 1.00 86.44 90 PRO A CA 1
ATOM 731 C C . PRO A 1 90 ? -8.576 -9.701 -14.376 1.00 86.44 90 PRO A C 1
ATOM 733 O O . PRO A 1 90 ? -7.996 -10.538 -15.056 1.00 86.44 90 PRO A O 1
ATOM 736 N N . TYR A 1 91 ? -7.977 -9.044 -13.380 1.00 87.94 91 TYR A N 1
ATOM 737 C CA . TYR A 1 91 ? -6.552 -9.111 -13.070 1.00 87.94 91 TYR A CA 1
ATOM 738 C C . TYR A 1 91 ? -6.243 -9.819 -11.748 1.00 87.94 91 TYR A C 1
ATOM 740 O O . TYR A 1 91 ? -5.072 -9.899 -11.398 1.00 87.94 91 TYR A O 1
ATOM 748 N N . ILE A 1 92 ? -7.246 -10.318 -11.008 1.00 88.44 92 ILE A N 1
ATOM 749 C CA . ILE A 1 92 ? -7.043 -10.917 -9.673 1.00 88.44 92 ILE A CA 1
ATOM 750 C C . ILE A 1 92 ? -5.983 -12.018 -9.724 1.00 88.44 92 ILE A C 1
ATOM 752 O O . ILE A 1 92 ? -4.963 -11.902 -9.050 1.00 88.44 92 ILE A O 1
ATOM 756 N N . ASP A 1 93 ? -6.188 -13.034 -10.563 1.00 90.31 93 ASP A N 1
ATOM 757 C CA . ASP A 1 93 ? -5.294 -14.194 -10.623 1.00 90.31 93 ASP A CA 1
ATOM 758 C C . ASP A 1 93 ? -3.880 -13.798 -11.080 1.00 90.31 93 ASP A C 1
ATOM 760 O O . ASP A 1 93 ? -2.886 -14.313 -10.568 1.00 90.31 93 ASP A O 1
ATOM 764 N N . LEU A 1 94 ? -3.778 -12.836 -12.006 1.00 92.12 94 LEU A N 1
ATOM 765 C CA . LEU A 1 94 ? -2.500 -12.319 -12.507 1.00 92.12 94 LEU A CA 1
ATOM 766 C C . LEU A 1 94 ? -1.735 -11.557 -11.417 1.00 92.12 94 LEU A C 1
ATOM 768 O O . LEU A 1 94 ? -0.543 -11.790 -11.219 1.00 92.12 94 LEU A O 1
ATOM 772 N N . LEU A 1 95 ? -2.421 -10.679 -10.679 1.00 89.81 95 LEU A N 1
ATOM 773 C CA . LEU A 1 95 ? -1.838 -9.900 -9.586 1.00 89.81 95 LEU A CA 1
ATOM 774 C C . LEU A 1 95 ? -1.433 -10.794 -8.413 1.00 89.81 95 LEU A C 1
ATOM 776 O O . LEU A 1 95 ? -0.334 -10.628 -7.890 1.00 89.81 95 LEU A O 1
ATOM 780 N N . GLN A 1 96 ? -2.261 -11.776 -8.048 1.00 90.62 96 GLN A N 1
ATOM 781 C CA . GLN A 1 96 ? -1.943 -12.741 -6.994 1.00 90.62 96 GLN A CA 1
ATOM 782 C C . GLN A 1 96 ? -0.764 -13.641 -7.372 1.00 90.62 96 GLN A C 1
ATOM 784 O O . GLN A 1 96 ? 0.062 -13.953 -6.516 1.00 90.62 96 GLN A O 1
ATOM 789 N N . ALA A 1 97 ? -0.649 -14.039 -8.642 1.00 90.75 97 ALA A N 1
ATOM 790 C CA . ALA A 1 97 ? 0.487 -14.824 -9.118 1.00 90.75 97 ALA A CA 1
ATOM 791 C C . ALA A 1 97 ? 1.787 -14.007 -9.153 1.00 90.75 97 ALA A C 1
ATOM 793 O O . ALA A 1 97 ? 2.853 -14.521 -8.813 1.00 90.75 97 ALA A O 1
ATOM 794 N N . LYS A 1 98 ? 1.709 -12.736 -9.564 1.00 89.19 98 LYS A N 1
ATOM 795 C CA . LYS A 1 98 ? 2.876 -11.860 -9.733 1.00 89.19 98 LYS A CA 1
ATOM 796 C C . LYS A 1 98 ? 3.370 -11.248 -8.423 1.00 89.19 98 LYS A C 1
ATOM 798 O O . LYS A 1 98 ? 4.574 -11.088 -8.236 1.00 89.19 98 LYS A O 1
ATOM 803 N N . TYR A 1 99 ? 2.448 -10.932 -7.521 1.00 88.62 99 TYR A N 1
ATOM 804 C CA . TYR A 1 99 ? 2.699 -10.285 -6.235 1.00 88.62 99 TYR A CA 1
ATOM 805 C C . TYR A 1 99 ? 2.023 -11.070 -5.099 1.00 88.62 99 TYR A C 1
ATOM 807 O O . TYR A 1 99 ? 1.126 -10.544 -4.429 1.00 88.62 99 TYR A O 1
ATOM 815 N N . PRO A 1 100 ? 2.406 -12.342 -4.885 1.00 90.44 100 PRO A N 1
ATOM 816 C CA . PRO A 1 100 ? 1.758 -13.185 -3.893 1.00 90.44 100 PRO A CA 1
ATOM 817 C C . PRO A 1 100 ? 2.009 -12.658 -2.482 1.00 90.44 100 PRO A C 1
ATOM 819 O O . PRO A 1 100 ? 3.106 -12.197 -2.160 1.00 90.44 100 PRO A O 1
ATOM 822 N N . LEU A 1 101 ? 1.009 -12.803 -1.610 1.00 90.19 101 LEU A N 1
ATOM 823 C CA . LEU A 1 101 ? 1.209 -12.596 -0.181 1.00 90.19 101 LEU A CA 1
ATOM 824 C C . LEU A 1 101 ? 2.247 -13.597 0.333 1.00 90.19 101 LEU A C 1
ATOM 826 O O . LEU A 1 101 ? 2.065 -14.812 0.208 1.00 90.19 101 LEU A O 1
ATOM 830 N N . LEU A 1 102 ? 3.330 -13.086 0.914 1.00 86.81 102 LEU A N 1
ATOM 831 C CA . LEU A 1 102 ? 4.401 -13.946 1.397 1.00 86.81 102 LEU A CA 1
ATOM 832 C C . LEU A 1 102 ? 3.939 -14.792 2.599 1.00 86.81 102 LEU A C 1
ATOM 834 O O . LEU A 1 102 ? 3.155 -14.306 3.419 1.00 86.81 102 LEU A O 1
ATOM 838 N N . PRO A 1 103 ? 4.414 -16.045 2.748 1.00 85.00 103 PRO A N 1
ATOM 839 C CA . PRO A 1 103 ? 3.955 -16.952 3.805 1.00 85.00 103 PRO A CA 1
ATOM 840 C C . PRO A 1 103 ? 4.116 -16.412 5.232 1.00 85.00 103 PRO A C 1
ATOM 842 O O . PRO A 1 103 ? 3.355 -16.805 6.123 1.00 85.00 103 PRO A O 1
ATOM 845 N N . GLU A 1 104 ? 5.096 -15.534 5.454 1.00 86.00 104 GLU A N 1
ATOM 846 C CA . GLU A 1 104 ? 5.341 -14.851 6.725 1.00 86.00 104 GLU A CA 1
ATOM 847 C C . GLU A 1 104 ? 4.314 -13.746 7.048 1.00 86.00 104 GLU A C 1
ATOM 849 O O . GLU A 1 104 ? 4.113 -13.413 8.215 1.00 86.00 104 GLU A O 1
ATOM 854 N N . HIS A 1 105 ? 3.613 -13.203 6.050 1.00 86.69 105 HIS A N 1
ATOM 855 C CA . HIS A 1 105 ? 2.702 -12.062 6.183 1.00 86.69 105 HIS A CA 1
ATOM 856 C C . HIS A 1 105 ? 1.257 -12.485 6.499 1.00 86.69 105 HIS A C 1
ATOM 858 O O . HIS A 1 105 ? 0.305 -12.061 5.848 1.00 86.69 105 HIS A O 1
ATOM 864 N N . ARG A 1 106 ? 1.066 -13.330 7.520 1.00 82.62 106 ARG A N 1
ATOM 865 C CA . ARG A 1 106 ? -0.277 -13.808 7.925 1.00 82.62 106 ARG A CA 1
ATOM 866 C C . ARG A 1 106 ? -1.110 -12.766 8.667 1.00 82.62 106 ARG A C 1
ATOM 868 O O . ARG A 1 106 ? -2.337 -12.876 8.708 1.00 82.62 106 ARG A O 1
ATOM 875 N N . HIS A 1 107 ? -0.436 -11.783 9.258 1.00 91.50 107 HIS A N 1
ATOM 876 C CA . HIS A 1 107 ? -1.058 -10.675 9.963 1.00 91.50 107 HIS A CA 1
ATOM 877 C C . HIS A 1 107 ? -0.757 -9.368 9.245 1.00 91.50 107 HIS A C 1
ATOM 879 O O . HIS A 1 107 ? 0.403 -9.037 8.997 1.00 91.50 107 HIS A O 1
ATOM 885 N N . LEU A 1 108 ? -1.818 -8.636 8.923 1.00 94.31 108 LEU A N 1
ATOM 886 C CA . LEU A 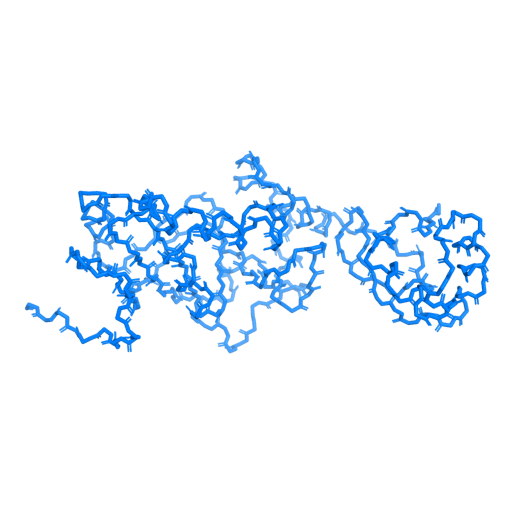1 108 ? -1.744 -7.311 8.325 1.00 94.31 108 LEU A CA 1
ATOM 887 C C . LEU A 1 108 ? -2.255 -6.275 9.315 1.00 94.31 108 LEU A C 1
ATOM 889 O O . LEU A 1 108 ? -3.153 -6.549 10.105 1.00 94.31 108 LEU A O 1
ATOM 893 N N . PHE A 1 109 ? -1.710 -5.071 9.255 1.00 92.56 109 PHE A N 1
ATOM 894 C CA . PHE A 1 109 ? -1.989 -4.001 10.195 1.00 92.56 109 PHE A CA 1
ATOM 895 C C . PHE A 1 109 ? -2.530 -2.768 9.488 1.00 92.56 109 PHE A C 1
ATOM 897 O O . PHE A 1 109 ? -2.129 -2.444 8.366 1.00 92.56 109 PHE A O 1
ATOM 904 N N . ARG A 1 110 ? -3.421 -2.048 10.168 1.00 89.44 110 ARG A N 1
ATOM 905 C CA . ARG A 1 110 ? -3.915 -0.751 9.708 1.00 89.44 110 ARG A CA 1
ATOM 906 C C . ARG A 1 110 ? -4.138 0.195 10.873 1.00 89.44 110 ARG A C 1
ATOM 908 O O . ARG A 1 110 ? -4.771 -0.159 11.866 1.00 89.44 110 ARG A O 1
ATOM 915 N N . GLY A 1 111 ? -3.594 1.400 10.732 1.00 86.12 111 GLY A N 1
ATOM 916 C CA . GLY A 1 111 ? -3.797 2.494 11.668 1.00 86.12 111 GLY A CA 1
ATOM 917 C C . GLY A 1 111 ? -5.053 3.282 11.325 1.00 86.12 111 GLY A C 1
ATOM 918 O O . GLY A 1 111 ? -5.248 3.672 10.175 1.00 86.12 111 GLY A O 1
ATOM 919 N N . PHE A 1 112 ? -5.877 3.541 12.331 1.00 83.69 112 PHE A N 1
ATOM 920 C CA . PHE A 1 112 ? -7.034 4.420 12.269 1.00 83.69 112 PHE A CA 1
ATOM 921 C C . PHE A 1 112 ? -6.859 5.543 13.283 1.00 83.69 112 PHE A C 1
ATOM 923 O O . PHE A 1 112 ? -6.352 5.325 14.385 1.00 83.69 112 PHE A O 1
ATOM 930 N N . ASN A 1 113 ? -7.291 6.741 12.911 1.00 80.06 113 ASN A N 1
ATOM 931 C CA . ASN A 1 113 ? -7.277 7.905 13.781 1.00 80.06 113 ASN A CA 1
ATOM 932 C C . ASN A 1 113 ? -8.704 8.446 13.915 1.00 80.06 113 ASN A C 1
ATOM 934 O O . ASN A 1 113 ? -9.417 8.572 12.918 1.00 80.06 113 ASN A O 1
ATOM 938 N N . PHE A 1 114 ? -9.120 8.734 15.147 1.00 76.81 114 PHE A N 1
ATOM 939 C CA . PHE A 1 114 ? -10.463 9.200 15.472 1.00 76.81 114 PHE A CA 1
ATOM 940 C C . PHE A 1 114 ? -10.397 10.566 16.134 1.00 76.81 114 PHE A C 1
ATOM 942 O O . PHE A 1 114 ? -9.757 10.739 17.174 1.00 76.81 114 PHE A O 1
ATOM 949 N N . SER A 1 115 ? -11.121 11.529 15.565 1.00 72.00 115 SER A N 1
ATOM 950 C CA . SER A 1 115 ? -11.146 12.907 16.054 1.00 72.00 115 SER A CA 1
ATOM 951 C C . SER A 1 115 ? -11.801 13.051 17.432 1.00 72.00 115 SER A C 1
ATOM 953 O O . SER A 1 115 ? -11.395 13.914 18.208 1.00 72.00 115 SER A O 1
ATOM 955 N N . THR A 1 116 ? -12.768 12.189 17.765 1.00 75.94 116 THR A N 1
ATOM 956 C CA . THR A 1 116 ? -13.540 12.230 19.017 1.00 75.94 116 THR A CA 1
ATOM 957 C C . THR A 1 116 ? -13.657 10.853 19.672 1.00 75.94 116 THR A C 1
ATOM 959 O O . THR A 1 116 ? -13.556 9.818 19.013 1.00 75.94 116 THR A O 1
ATOM 962 N N . GLU A 1 117 ? -13.934 10.846 20.978 1.00 80.12 117 GLU A N 1
ATOM 963 C CA . GLU A 1 117 ? -14.272 9.629 21.728 1.00 80.12 117 GLU A CA 1
ATOM 964 C C . GLU A 1 117 ? -15.516 8.935 21.174 1.00 80.12 117 GLU A C 1
ATOM 966 O O . GLU A 1 117 ? -15.524 7.722 21.006 1.00 80.12 117 GLU A O 1
ATOM 971 N N . SER A 1 118 ? -16.543 9.702 20.802 1.00 82.38 118 SER A N 1
ATOM 972 C CA . SER A 1 118 ? -17.767 9.151 20.218 1.00 82.38 118 SER A CA 1
ATOM 973 C C . SER A 1 118 ? -17.518 8.416 18.898 1.00 82.38 118 SER A C 1
ATOM 975 O O . SER A 1 118 ? -18.104 7.357 18.677 1.00 82.38 118 SER A O 1
ATOM 977 N N . ALA A 1 119 ? -16.633 8.935 18.038 1.00 82.50 119 ALA A N 1
ATOM 978 C CA . ALA A 1 119 ? -16.269 8.288 16.780 1.00 82.50 119 ALA A CA 1
ATOM 979 C C . ALA A 1 119 ? -15.507 6.979 17.023 1.00 82.50 119 ALA A C 1
ATOM 981 O O . ALA A 1 119 ? -15.785 5.975 16.367 1.00 82.50 119 ALA A O 1
ATOM 982 N N . PHE A 1 120 ? -14.593 6.974 17.997 1.00 84.94 120 PHE A N 1
ATOM 983 C CA . PHE A 1 120 ? -13.908 5.758 18.425 1.00 84.94 120 PHE A CA 1
ATOM 984 C C . PHE A 1 120 ? -14.888 4.721 18.988 1.00 84.94 120 PHE A C 1
ATOM 986 O O . PHE A 1 120 ? -14.871 3.577 18.545 1.00 84.94 120 PHE A O 1
ATOM 993 N N . SER A 1 121 ? -15.774 5.107 19.907 1.00 84.62 121 SER A N 1
ATOM 994 C CA . SER A 1 121 ? -16.742 4.189 20.519 1.00 84.62 121 SER A CA 1
ATOM 995 C C . SER A 1 121 ? -17.703 3.594 19.490 1.00 84.62 121 SER A C 1
ATOM 997 O O . SER A 1 121 ? -17.990 2.400 19.544 1.00 84.62 121 SER A O 1
ATOM 999 N N . ALA A 1 122 ? -18.156 4.387 18.512 1.00 88.00 122 ALA A N 1
ATOM 1000 C CA . ALA A 1 122 ? -18.975 3.889 17.407 1.00 88.00 122 ALA A CA 1
ATOM 1001 C C . ALA A 1 122 ? -18.218 2.861 16.551 1.00 88.00 122 ALA A C 1
ATOM 1003 O O . ALA A 1 122 ? -18.771 1.822 16.194 1.00 88.00 122 ALA A O 1
ATOM 1004 N N . PHE A 1 123 ? -16.940 3.118 16.262 1.00 87.81 123 PHE A N 1
ATOM 1005 C CA . PHE A 1 123 ? -16.086 2.175 15.547 1.00 87.81 123 PHE A CA 1
ATOM 1006 C C . PHE A 1 123 ? -15.841 0.889 16.347 1.00 87.81 123 PHE A C 1
ATOM 1008 O O . PHE A 1 123 ? -16.012 -0.202 15.809 1.00 87.81 123 PHE A O 1
ATOM 1015 N N . ALA A 1 124 ? -15.506 0.996 17.634 1.00 84.50 124 ALA A N 1
ATOM 1016 C CA . ALA A 1 124 ? -15.291 -0.157 18.503 1.00 84.50 124 ALA A CA 1
ATOM 1017 C C . ALA A 1 124 ? -16.558 -1.023 18.600 1.00 84.50 124 ALA A C 1
ATOM 1019 O O . ALA A 1 124 ? -16.473 -2.242 18.490 1.00 84.50 124 ALA A O 1
ATOM 1020 N N . ALA A 1 125 ? -17.735 -0.398 18.704 1.00 85.31 125 ALA A N 1
ATOM 1021 C CA . ALA A 1 125 ? -19.014 -1.102 18.654 1.00 85.31 125 ALA A CA 1
ATOM 1022 C C . ALA A 1 125 ? -19.278 -1.756 17.286 1.00 85.31 125 ALA A C 1
ATOM 1024 O O . ALA A 1 125 ? -19.807 -2.864 17.238 1.00 85.31 125 ALA A O 1
ATOM 1025 N N . SER A 1 126 ? -18.884 -1.116 16.176 1.00 84.50 126 SER A N 1
ATOM 1026 C CA . SER A 1 126 ? -19.057 -1.690 14.831 1.00 84.50 126 SER A CA 1
ATOM 1027 C C . SER A 1 126 ? -18.187 -2.917 14.563 1.00 84.50 126 SER A C 1
ATOM 1029 O O . SER A 1 126 ? -18.545 -3.726 13.713 1.00 84.50 126 SER A O 1
ATOM 1031 N N . LEU A 1 127 ? -17.078 -3.083 15.292 1.00 84.19 127 LEU A N 1
ATOM 1032 C CA . LEU A 1 127 ? -16.242 -4.278 15.179 1.00 84.19 127 LEU A CA 1
ATOM 1033 C C . LEU A 1 127 ? -16.902 -5.519 15.793 1.00 84.19 127 LEU A C 1
ATOM 1035 O O . LEU A 1 127 ? -16.437 -6.623 15.516 1.00 84.19 127 LEU A O 1
ATOM 1039 N N . GLY A 1 128 ? -17.976 -5.356 16.581 1.00 74.19 128 GLY A N 1
ATOM 1040 C CA . GLY A 1 128 ? -18.816 -6.442 17.087 1.00 74.19 128 GLY A CA 1
ATOM 1041 C C . GLY A 1 128 ? -18.008 -7.633 17.609 1.00 74.19 128 GLY A C 1
ATOM 1042 O O . GLY A 1 128 ? -17.248 -7.515 18.567 1.00 74.19 128 GLY A O 1
ATOM 1043 N N . GLU A 1 129 ? -18.140 -8.776 16.936 1.00 80.25 129 GLU A N 1
ATOM 1044 C CA . GLU A 1 129 ? -17.444 -10.039 17.224 1.00 80.25 129 GLU A CA 1
ATOM 1045 C C . GLU A 1 129 ? -15.983 -10.078 16.733 1.00 80.25 129 GLU A C 1
ATOM 1047 O O . GLU A 1 129 ? -15.496 -11.134 16.334 1.00 80.25 129 GLU A O 1
ATOM 1052 N N . ASN A 1 130 ? -15.264 -8.952 16.756 1.00 89.25 130 ASN A N 1
ATOM 1053 C CA . ASN A 1 130 ? -13.892 -8.845 16.246 1.00 89.25 130 ASN A CA 1
ATOM 1054 C C . ASN A 1 130 ? -13.800 -9.073 14.723 1.00 89.25 130 ASN A C 1
ATOM 1056 O O . ASN A 1 130 ? -12.938 -9.796 14.218 1.00 89.25 130 ASN A O 1
ATOM 1060 N N . VAL A 1 131 ? -14.707 -8.438 13.978 1.00 91.38 131 VAL A N 1
ATOM 1061 C CA . VAL A 1 131 ? -14.836 -8.584 12.524 1.00 91.38 131 VAL A CA 1
ATOM 1062 C C . VAL A 1 131 ? -14.746 -7.228 11.824 1.00 91.38 131 VAL A C 1
ATOM 1064 O O . VAL A 1 131 ? -15.346 -6.246 12.250 1.00 91.38 131 VAL A O 1
ATOM 1067 N N . TYR A 1 132 ? -14.005 -7.183 10.717 1.00 90.06 132 TYR A N 1
ATOM 1068 C CA . TYR A 1 132 ? -13.940 -6.045 9.806 1.00 90.06 132 TYR A CA 1
ATOM 1069 C C . TYR A 1 132 ? -14.540 -6.423 8.454 1.00 90.06 132 TYR A C 1
ATOM 1071 O O . TYR A 1 132 ? -14.056 -7.337 7.785 1.00 90.06 132 TYR A O 1
ATOM 1079 N N . GLU A 1 133 ? -15.577 -5.703 8.042 1.00 90.75 133 GLU A N 1
ATOM 1080 C CA . GLU A 1 133 ? -16.211 -5.867 6.737 1.00 90.75 133 GLU A CA 1
ATOM 1081 C C . GLU A 1 133 ? -15.813 -4.725 5.799 1.00 90.75 133 GLU A C 1
ATOM 1083 O O . GLU A 1 133 ? -15.815 -3.548 6.169 1.00 90.75 133 GLU A O 1
ATOM 1088 N N . THR A 1 134 ? -15.480 -5.065 4.555 1.00 87.62 134 THR A N 1
ATOM 1089 C CA . THR A 1 134 ? -15.219 -4.075 3.514 1.00 87.62 134 THR A CA 1
ATOM 1090 C C . THR A 1 134 ? -15.778 -4.507 2.165 1.00 87.62 134 THR A C 1
ATOM 1092 O O . THR A 1 134 ? -15.594 -5.637 1.721 1.00 87.62 134 THR A O 1
ATOM 1095 N N . SER A 1 135 ? -16.457 -3.583 1.487 1.00 86.00 135 SER A N 1
ATOM 1096 C CA . SER A 1 135 ? -17.062 -3.797 0.166 1.00 86.00 135 SER A CA 1
ATOM 1097 C C . SER A 1 135 ? -16.149 -3.395 -1.000 1.00 86.00 135 SER A C 1
ATOM 1099 O O . SER A 1 135 ? -16.514 -3.567 -2.163 1.00 86.00 135 SER A O 1
ATOM 1101 N N . SER A 1 136 ? -14.955 -2.872 -0.712 1.00 83.56 136 SER A N 1
ATOM 1102 C CA . SER A 1 136 ? -13.974 -2.408 -1.700 1.00 83.56 136 SER A CA 1
ATOM 1103 C C . SER A 1 136 ? -12.582 -2.927 -1.367 1.00 83.56 136 SER A C 1
ATOM 1105 O O . SER A 1 136 ? -12.336 -3.324 -0.231 1.00 83.56 136 SER A O 1
ATOM 1107 N N . VAL A 1 137 ? -11.645 -2.867 -2.319 1.00 84.50 137 VAL A N 1
ATOM 1108 C CA . VAL A 1 137 ? -10.250 -3.174 -1.980 1.00 84.50 137 VAL A CA 1
ATOM 1109 C C . VAL A 1 137 ? -9.713 -2.182 -0.953 1.00 84.50 137 VAL A C 1
ATOM 1111 O O . VAL A 1 137 ? -10.036 -0.989 -0.990 1.00 84.50 137 VAL A O 1
ATOM 1114 N N . THR A 1 138 ? -8.900 -2.673 -0.023 1.00 84.50 138 THR A N 1
ATOM 1115 C CA . THR A 1 138 ? -8.342 -1.852 1.054 1.00 84.50 138 THR A CA 1
ATOM 1116 C C . THR A 1 138 ? -6.839 -2.015 1.184 1.00 84.50 138 THR A C 1
ATOM 1118 O O . THR A 1 138 ? -6.293 -3.093 0.981 1.00 84.50 138 THR A O 1
ATOM 1121 N N . SER A 1 139 ? -6.191 -0.914 1.552 1.00 86.00 139 SER A N 1
ATOM 1122 C CA . SER A 1 139 ? -4.760 -0.834 1.815 1.00 86.00 139 SER A CA 1
ATOM 1123 C C . SER A 1 139 ? -4.444 -1.232 3.253 1.00 86.00 139 SER A C 1
ATOM 1125 O O . SER A 1 139 ? -5.052 -0.695 4.187 1.00 86.00 139 SER A O 1
ATOM 1127 N N . TRP A 1 140 ? -3.499 -2.151 3.423 1.00 90.50 140 TRP A N 1
ATOM 1128 C CA . TRP A 1 140 ? -2.960 -2.598 4.707 1.00 90.50 140 TRP A CA 1
ATOM 1129 C C . TRP A 1 140 ? -1.433 -2.676 4.640 1.00 90.50 140 TRP A C 1
ATOM 1131 O O . TRP A 1 140 ? -0.842 -2.600 3.567 1.00 90.50 140 TRP A O 1
ATOM 1141 N N . THR A 1 141 ? -0.764 -2.833 5.781 1.00 88.94 141 THR A N 1
ATOM 1142 C CA . THR A 1 141 ? 0.697 -2.980 5.831 1.00 88.94 141 THR A CA 1
ATOM 1143 C C . THR A 1 141 ? 1.106 -4.197 6.649 1.00 88.94 141 THR A C 1
ATOM 1145 O O . THR A 1 141 ? 0.387 -4.625 7.543 1.00 88.94 141 THR A O 1
ATOM 1148 N N . THR A 1 142 ? 2.276 -4.760 6.371 1.00 88.81 142 THR A N 1
ATOM 1149 C CA . THR A 1 142 ? 2.850 -5.870 7.150 1.00 88.81 142 THR A CA 1
ATOM 1150 C C . THR A 1 142 ? 3.617 -5.382 8.383 1.00 88.81 142 THR A C 1
ATOM 1152 O O . THR A 1 142 ? 4.043 -6.186 9.206 1.00 88.81 142 THR A O 1
ATOM 1155 N N . ASP A 1 143 ? 3.769 -4.063 8.540 1.00 87.00 143 ASP A N 1
ATOM 1156 C CA . ASP A 1 143 ? 4.524 -3.425 9.619 1.00 87.00 143 ASP A CA 1
ATOM 1157 C C . ASP A 1 143 ? 3.591 -2.738 10.633 1.00 87.00 143 ASP A C 1
ATOM 1159 O O . ASP A 1 143 ? 3.035 -1.660 10.390 1.00 87.00 143 ASP A O 1
ATOM 1163 N N . ALA A 1 144 ? 3.465 -3.341 11.817 1.00 85.38 144 ALA A N 1
ATOM 1164 C CA . ALA A 1 144 ? 2.685 -2.793 12.926 1.00 85.38 144 ALA A CA 1
ATOM 1165 C C . ALA A 1 144 ? 3.198 -1.423 13.404 1.00 85.38 144 ALA A C 1
ATOM 1167 O O . ALA A 1 144 ? 2.403 -0.570 13.806 1.00 85.38 144 ALA A O 1
ATOM 1168 N N . SER A 1 145 ? 4.509 -1.172 13.328 1.00 81.75 145 SER A N 1
ATOM 1169 C CA . SER A 1 145 ? 5.093 0.119 13.708 1.00 81.75 145 SER A CA 1
ATOM 1170 C C . SER A 1 145 ? 4.665 1.208 12.734 1.00 81.75 145 SER A C 1
ATOM 1172 O O . SER A 1 145 ? 4.312 2.311 13.156 1.00 81.75 145 SER A O 1
ATOM 1174 N N . ARG A 1 146 ? 4.629 0.902 11.432 1.00 77.94 146 ARG A N 1
ATOM 1175 C CA . ARG A 1 146 ? 4.106 1.822 10.416 1.00 77.94 146 ARG A CA 1
ATOM 1176 C C . ARG A 1 146 ? 2.618 2.086 10.628 1.00 77.94 146 ARG A C 1
ATOM 1178 O O . ARG A 1 146 ? 2.217 3.246 10.664 1.00 77.94 146 ARG A O 1
ATOM 1185 N N . ALA A 1 147 ? 1.812 1.053 10.874 1.00 81.94 147 ALA A N 1
ATOM 1186 C CA . ALA A 1 147 ? 0.398 1.230 11.213 1.00 81.94 147 ALA A CA 1
ATOM 1187 C C . ALA A 1 147 ? 0.200 2.097 12.474 1.00 81.94 147 ALA A C 1
ATOM 1189 O O . ALA A 1 147 ? -0.664 2.973 12.499 1.00 81.94 147 ALA A O 1
ATOM 1190 N N . ALA A 1 148 ? 1.039 1.927 13.499 1.00 78.75 148 ALA A N 1
ATOM 1191 C CA . ALA A 1 148 ? 1.018 2.768 14.691 1.00 78.75 148 ALA A CA 1
ATOM 1192 C C . ALA A 1 148 ? 1.370 4.234 14.389 1.00 78.75 148 ALA A C 1
ATOM 1194 O O . ALA A 1 148 ? 0.791 5.133 14.998 1.00 78.75 148 ALA A O 1
ATOM 1195 N N . GLN A 1 149 ? 2.276 4.499 13.442 1.00 73.00 149 GLN A N 1
ATOM 1196 C CA . GLN A 1 149 ? 2.567 5.865 12.998 1.00 73.00 149 GLN A CA 1
ATOM 1197 C C . GLN A 1 149 ? 1.334 6.522 12.362 1.00 73.00 149 GLN A C 1
ATOM 1199 O O . GLN A 1 149 ? 1.019 7.647 12.734 1.00 73.00 149 GLN A O 1
ATOM 1204 N N . PHE A 1 150 ? 0.599 5.813 11.497 1.00 71.94 150 PHE A N 1
ATOM 1205 C CA . PHE A 1 150 ? -0.679 6.288 10.940 1.00 71.94 150 PHE A CA 1
ATOM 1206 C C . PHE A 1 150 ? -1.764 6.497 12.006 1.00 71.94 150 PHE A C 1
ATOM 1208 O O . PHE A 1 150 ? -2.530 7.453 11.949 1.00 71.94 150 PHE A O 1
ATOM 1215 N N . ALA A 1 151 ? -1.850 5.608 12.997 1.00 74.94 151 ALA A N 1
ATOM 1216 C CA . ALA A 1 151 ? -2.833 5.741 14.070 1.00 74.94 151 ALA A CA 1
ATOM 1217 C C . ALA A 1 151 ? -2.564 6.978 14.950 1.00 74.94 151 ALA A C 1
ATOM 1219 O O . ALA A 1 151 ? -3.498 7.627 15.420 1.00 74.94 151 ALA A O 1
ATOM 1220 N N . ARG A 1 152 ? -1.286 7.312 15.173 1.00 67.62 152 ARG A N 1
ATOM 1221 C CA . ARG A 1 152 ? -0.855 8.448 16.009 1.00 67.62 152 ARG A CA 1
ATOM 1222 C C . ARG A 1 152 ? -0.807 9.780 15.261 1.00 67.62 152 ARG A C 1
ATOM 1224 O O . ARG A 1 152 ? -0.950 10.824 15.889 1.00 67.62 152 ARG A O 1
ATOM 1231 N N . PHE A 1 153 ? -0.567 9.748 13.954 1.00 60.88 153 PHE A N 1
ATOM 1232 C CA . PHE A 1 153 ? -0.370 10.925 13.117 1.00 60.88 153 PHE A CA 1
ATOM 1233 C C . PHE A 1 153 ? -1.103 10.740 11.791 1.00 60.88 153 PHE A C 1
ATOM 1235 O O . PHE A 1 153 ? -0.976 9.685 11.176 1.00 60.88 153 PHE A O 1
ATOM 1242 N N . MET A 1 154 ? -1.756 11.784 11.269 1.00 47.78 154 MET A N 1
ATOM 1243 C CA . MET A 1 154 ? -2.038 11.809 9.832 1.00 47.78 154 MET A CA 1
ATOM 1244 C C . MET A 1 154 ? -0.700 11.770 9.079 1.00 47.78 154 MET A C 1
ATOM 1246 O O . MET A 1 154 ? 0.106 12.699 9.118 1.00 47.78 154 MET A O 1
ATOM 1250 N N . LEU A 1 155 ? -0.440 10.642 8.443 1.00 45.09 155 LEU A N 1
ATOM 1251 C CA . LEU A 1 155 ? 0.733 10.328 7.643 1.00 45.09 155 LEU A CA 1
ATOM 1252 C C . LEU A 1 155 ? 0.229 9.682 6.343 1.00 45.09 155 LEU A C 1
ATOM 1254 O O . LEU A 1 155 ? -0.893 9.192 6.327 1.00 45.09 155 LEU A O 1
ATOM 1258 N N . PRO A 1 156 ? 1.045 9.612 5.287 1.00 44.09 156 PRO A N 1
ATOM 1259 C CA . PRO A 1 156 ? 1.400 10.657 4.340 1.00 44.09 156 PRO A CA 1
ATOM 1260 C C . PRO A 1 156 ? 0.380 10.811 3.189 1.00 44.09 156 PRO A C 1
ATOM 1262 O O . PRO A 1 156 ? 0.027 9.864 2.496 1.00 44.09 156 PRO A O 1
ATOM 1265 N N . GLY A 1 157 ? 0.019 12.052 2.878 1.00 36.19 157 GLY A N 1
ATOM 1266 C CA . GLY A 1 157 ? -0.442 12.428 1.542 1.00 36.19 157 GLY A CA 1
ATOM 1267 C C . GLY A 1 157 ? 0.469 13.523 1.002 1.00 36.19 157 GLY A C 1
ATOM 1268 O O . GLY A 1 157 ? 0.355 14.661 1.429 1.00 36.19 157 GLY A O 1
ATOM 1269 N N . GLY A 1 158 ? 1.413 13.195 0.118 1.00 37.88 158 GLY A N 1
ATOM 1270 C CA . GLY A 1 158 ? 2.061 14.156 -0.794 1.00 37.88 158 GLY A CA 1
ATOM 1271 C C . GLY A 1 158 ? 2.997 15.255 -0.247 1.00 37.88 158 GLY A C 1
ATOM 1272 O O . GLY A 1 158 ? 3.624 15.927 -1.061 1.00 37.88 158 GLY A O 1
ATOM 1273 N N . HIS A 1 159 ? 3.150 15.465 1.065 1.00 37.97 159 HIS A N 1
ATOM 1274 C CA . HIS A 1 159 ? 3.975 16.577 1.574 1.00 37.97 159 HIS A CA 1
ATOM 1275 C C . HIS A 1 159 ? 5.488 16.252 1.664 1.00 37.97 159 HIS A C 1
ATOM 1277 O O . HIS A 1 159 ? 5.867 15.219 2.226 1.00 37.97 159 HIS A O 1
ATOM 1283 N N . PRO A 1 160 ? 6.389 17.138 1.183 1.00 47.50 160 PRO A N 1
ATOM 1284 C CA . PRO A 1 160 ? 7.838 17.007 1.363 1.00 47.50 160 PRO A CA 1
ATOM 1285 C C . PRO A 1 160 ? 8.248 16.958 2.845 1.00 47.50 160 PRO A C 1
ATOM 1287 O O . PRO A 1 160 ? 7.746 17.729 3.664 1.00 47.50 160 PRO A O 1
ATOM 1290 N N . LYS A 1 161 ? 9.226 16.105 3.192 1.00 49.09 161 LYS A N 1
ATOM 1291 C CA . LYS A 1 161 ? 9.690 15.878 4.581 1.00 49.09 161 LYS A CA 1
ATOM 1292 C C . LYS A 1 161 ? 10.028 17.164 5.357 1.00 49.09 161 LYS A C 1
ATOM 1294 O O . LYS A 1 161 ? 9.750 17.229 6.550 1.00 49.09 161 LYS A O 1
ATOM 1299 N N . GLY A 1 162 ? 10.611 18.167 4.696 1.00 50.47 162 GLY A N 1
ATOM 1300 C CA . GLY A 1 162 ? 11.010 19.434 5.326 1.00 50.47 162 GLY A CA 1
ATOM 1301 C C . GLY A 1 162 ? 9.827 20.307 5.756 1.00 50.47 162 GLY A C 1
ATOM 1302 O O . GLY A 1 162 ? 9.802 20.780 6.888 1.00 50.47 162 GLY A O 1
ATOM 1303 N N . LEU A 1 163 ? 8.813 20.441 4.895 1.00 47.94 163 LEU A N 1
ATOM 1304 C CA . LEU A 1 163 ? 7.576 21.168 5.206 1.00 47.94 163 LEU A CA 1
ATOM 1305 C C . LEU A 1 163 ? 6.807 20.492 6.337 1.00 47.94 163 LEU A C 1
ATOM 1307 O O . LEU A 1 163 ? 6.285 21.160 7.214 1.00 47.94 163 LEU A O 1
ATOM 1311 N N . ARG A 1 164 ? 6.827 19.160 6.382 1.00 55.53 164 ARG A N 1
ATOM 1312 C CA . ARG A 1 164 ? 6.192 18.397 7.453 1.00 55.53 164 ARG A CA 1
ATOM 1313 C C . ARG A 1 164 ? 6.868 18.585 8.808 1.00 55.53 164 ARG A C 1
ATOM 1315 O O . ARG A 1 164 ? 6.179 18.703 9.811 1.00 55.53 164 ARG A O 1
ATOM 1322 N N . ALA A 1 165 ? 8.199 18.584 8.862 1.00 55.44 165 ALA A N 1
ATOM 1323 C CA . ALA A 1 165 ? 8.909 18.862 10.110 1.00 55.44 165 ALA A CA 1
ATOM 1324 C C . ALA A 1 165 ? 8.563 20.265 10.632 1.00 55.44 165 ALA A C 1
ATOM 1326 O O . ALA A 1 165 ? 8.361 20.438 11.829 1.00 55.44 165 ALA A O 1
ATOM 1327 N N . GLN A 1 166 ? 8.418 21.232 9.721 1.00 56.44 166 GLN A N 1
ATOM 1328 C CA . GLN A 1 166 ? 7.990 22.593 10.034 1.00 56.44 166 GLN A CA 1
ATOM 1329 C C . GLN A 1 166 ? 6.511 22.676 10.425 1.00 56.44 166 GLN A C 1
ATOM 1331 O O . GLN A 1 166 ? 6.194 23.396 11.355 1.00 56.44 166 GLN A O 1
ATOM 1336 N N . GLU A 1 167 ? 5.607 21.935 9.782 1.00 48.59 167 GLU A N 1
ATOM 1337 C CA . GLU A 1 167 ? 4.187 21.882 10.148 1.00 48.59 167 GLU A CA 1
ATOM 1338 C C . GLU A 1 167 ? 3.972 21.182 11.488 1.00 48.59 167 GLU A C 1
ATOM 1340 O O . GLU A 1 167 ? 3.207 21.678 12.302 1.00 48.59 167 GLU A O 1
ATOM 1345 N N . ILE A 1 168 ? 4.685 20.085 11.756 1.00 54.62 168 ILE A N 1
ATOM 1346 C CA . ILE A 1 168 ? 4.681 19.413 13.060 1.00 54.62 168 ILE A CA 1
ATOM 1347 C C . ILE A 1 168 ? 5.232 20.356 14.132 1.00 54.62 168 ILE A C 1
ATOM 1349 O O . ILE A 1 168 ? 4.590 20.520 15.162 1.00 54.62 168 ILE A O 1
ATOM 1353 N N . ALA A 1 169 ? 6.378 21.003 13.892 1.00 54.00 169 ALA A N 1
ATOM 1354 C CA . ALA A 1 169 ? 6.956 21.966 14.830 1.00 54.00 169 ALA A CA 1
ATOM 1355 C C . ALA A 1 169 ? 6.022 23.162 15.067 1.00 54.00 169 ALA A C 1
ATOM 1357 O O . ALA A 1 169 ? 5.722 23.484 16.208 1.00 54.00 169 ALA A O 1
ATOM 1358 N N . ARG A 1 170 ? 5.466 23.745 14.001 1.00 49.22 170 ARG A N 1
ATOM 1359 C CA . ARG A 1 170 ? 4.494 24.840 14.066 1.00 49.22 170 ARG A CA 1
ATOM 1360 C C . ARG A 1 170 ? 3.226 24.436 14.814 1.00 49.22 170 ARG A C 1
ATOM 1362 O O . ARG A 1 170 ? 2.744 25.202 15.628 1.00 49.22 170 ARG A O 1
ATOM 1369 N N . MET A 1 171 ? 2.694 23.239 14.582 1.00 48.91 171 MET A N 1
ATOM 1370 C CA . MET A 1 171 ? 1.512 22.735 15.292 1.00 48.91 171 MET A CA 1
ATOM 1371 C C . MET A 1 171 ? 1.795 22.463 16.772 1.00 48.91 171 MET A C 1
ATOM 1373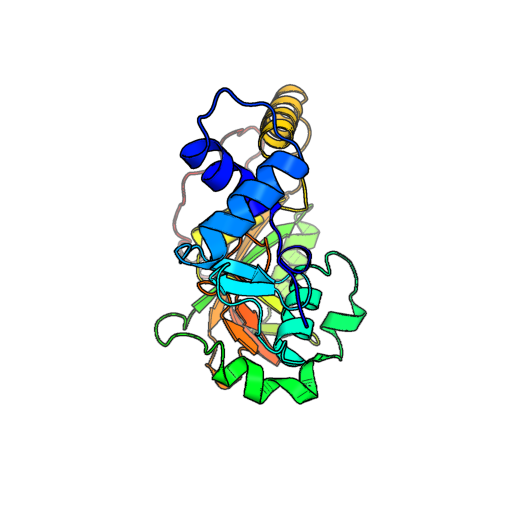 O O . MET A 1 171 ? 0.924 22.696 17.608 1.00 48.91 171 MET A O 1
ATOM 1377 N N . ILE A 1 172 ? 3.006 22.001 17.097 1.00 48.38 172 ILE A N 1
ATOM 1378 C CA . ILE A 1 172 ? 3.488 21.866 18.477 1.00 48.38 172 ILE A CA 1
ATOM 1379 C C . ILE A 1 172 ? 3.568 23.248 19.143 1.00 48.38 172 ILE A C 1
ATOM 1381 O O . ILE A 1 172 ? 3.047 23.414 20.246 1.00 48.38 172 ILE A O 1
ATOM 1385 N N . ASP A 1 173 ? 4.150 24.236 18.463 1.00 49.59 173 ASP A N 1
ATOM 1386 C CA . ASP A 1 173 ? 4.326 25.603 18.965 1.00 49.59 173 ASP A CA 1
ATOM 1387 C C . ASP A 1 173 ? 2.990 26.354 19.109 1.00 49.59 173 ASP A C 1
ATOM 1389 O O . ASP A 1 173 ? 2.768 27.064 20.088 1.00 49.59 173 ASP A O 1
ATOM 1393 N N . GLU A 1 174 ? 2.061 26.156 18.171 1.00 44.06 174 GLU A N 1
ATOM 1394 C CA . GLU A 1 174 ? 0.721 26.760 18.164 1.00 44.06 174 GLU A CA 1
ATOM 1395 C C . GLU A 1 174 ? -0.258 26.060 19.130 1.00 44.06 174 GLU A C 1
ATOM 1397 O O . GLU A 1 174 ? -1.419 26.459 19.219 1.00 44.06 174 GLU A O 1
ATOM 1402 N N . GLN A 1 175 ? 0.168 24.997 19.831 1.00 46.41 175 GLN A N 1
ATOM 1403 C CA . GLN A 1 175 ? -0.717 24.082 20.573 1.00 46.41 175 GLN A CA 1
ATOM 1404 C C . GLN A 1 175 ? -1.918 23.602 19.733 1.00 46.41 175 GLN A C 1
ATOM 1406 O O . GLN A 1 175 ? -2.985 23.264 20.257 1.00 46.41 175 GLN A O 1
ATOM 1411 N N . ALA A 1 176 ? -1.754 23.572 18.410 1.00 40.66 176 ALA A N 1
ATOM 1412 C CA . ALA A 1 176 ? -2.787 23.166 17.482 1.00 40.66 176 ALA A CA 1
ATOM 1413 C C . ALA A 1 176 ? -2.981 21.646 17.587 1.00 40.66 176 ALA A C 1
ATOM 1415 O O . ALA A 1 176 ? -2.028 20.867 17.653 1.00 40.66 176 ALA A O 1
ATOM 1416 N N . ASN A 1 177 ? -4.239 21.202 17.633 1.00 45.12 177 ASN A N 1
ATOM 1417 C CA . ASN A 1 177 ? -4.574 19.796 17.848 1.00 45.12 177 ASN A CA 1
ATOM 1418 C C . ASN A 1 177 ? -3.988 18.910 16.737 1.00 45.12 177 ASN A C 1
ATOM 1420 O O . ASN A 1 177 ? -4.407 18.996 15.586 1.00 45.12 177 ASN A O 1
ATOM 1424 N N . MET A 1 178 ? -3.111 17.972 17.106 1.00 48.72 178 MET A N 1
ATOM 1425 C CA . MET A 1 178 ? -2.509 16.965 16.214 1.00 48.72 178 MET A CA 1
ATOM 1426 C C . MET A 1 178 ? -3.491 15.889 15.683 1.00 48.72 178 MET A C 1
ATOM 1428 O O . MET A 1 178 ? -3.076 14.821 15.246 1.00 48.72 178 MET A O 1
ATOM 1432 N N . THR A 1 179 ? -4.788 16.203 15.620 1.00 52.81 179 THR A N 1
ATOM 1433 C CA . THR A 1 179 ? -5.827 15.565 14.783 1.00 52.81 179 THR A CA 1
ATOM 1434 C C . THR A 1 179 ? -6.594 14.333 15.287 1.00 52.81 179 THR A C 1
ATOM 1436 O O . THR A 1 179 ? -7.386 13.807 14.518 1.00 52.81 179 THR A O 1
ATOM 1439 N N . GLY A 1 180 ? -6.544 13.959 16.576 1.00 54.06 180 GLY A N 1
ATOM 1440 C CA . GLY A 1 180 ? -7.622 13.132 17.151 1.00 54.06 180 GLY A CA 1
ATOM 1441 C C . GLY A 1 180 ? -7.532 12.763 18.635 1.00 54.06 180 GLY A C 1
ATOM 1442 O O . GLY A 1 180 ? -6.503 12.973 19.274 1.00 54.06 180 GLY A O 1
ATOM 1443 N N . ALA A 1 181 ? -8.636 12.262 19.201 1.00 61.44 181 ALA A N 1
ATOM 1444 C CA . ALA A 1 181 ? -8.756 11.815 20.593 1.00 61.44 181 ALA A CA 1
ATOM 1445 C C . ALA A 1 181 ? -8.213 10.388 20.809 1.00 61.44 181 ALA A C 1
ATOM 1447 O O . ALA A 1 181 ? -7.681 10.096 21.883 1.00 61.44 181 ALA A O 1
ATOM 1448 N N . PHE A 1 182 ? -8.306 9.527 19.785 1.00 70.06 182 PHE A N 1
ATOM 1449 C CA . PHE A 1 182 ? -7.887 8.123 19.834 1.00 70.06 182 PHE A CA 1
ATOM 1450 C C . PHE A 1 182 ? -7.160 7.712 18.551 1.00 70.06 182 PHE A C 1
ATOM 1452 O O . PHE A 1 182 ? -7.574 8.069 17.448 1.00 70.06 182 PHE A O 1
ATOM 1459 N N . GLY A 1 183 ? -6.109 6.908 18.694 1.00 78.94 183 GLY A N 1
ATOM 1460 C CA . GLY A 1 183 ? -5.495 6.155 17.599 1.00 78.94 183 GLY A CA 1
ATOM 1461 C C . GLY A 1 183 ? -5.669 4.659 17.833 1.00 78.94 183 GLY A C 1
ATOM 1462 O O . GLY A 1 183 ? -5.475 4.195 18.952 1.00 78.94 183 GLY A O 1
ATOM 1463 N N . VAL A 1 184 ? -6.012 3.889 16.806 1.00 83.56 184 VAL A N 1
ATOM 1464 C CA . VAL A 1 184 ? -6.198 2.435 16.909 1.00 83.56 184 VAL A CA 1
ATOM 1465 C C . VAL A 1 184 ? -5.374 1.733 15.845 1.00 83.56 184 VAL A C 1
ATOM 1467 O O . VAL A 1 184 ? -5.383 2.136 14.686 1.00 83.56 184 VAL A O 1
ATOM 1470 N N . VAL A 1 185 ? -4.680 0.666 16.225 1.00 88.44 185 VAL A N 1
ATOM 1471 C CA . VAL A 1 185 ? -4.068 -0.271 15.279 1.00 88.44 185 VAL A CA 1
ATOM 1472 C C . VAL A 1 185 ? -4.907 -1.534 15.271 1.00 88.44 185 VAL A C 1
ATOM 1474 O O . VAL A 1 185 ? -5.000 -2.214 16.293 1.00 88.44 185 VAL A O 1
ATOM 1477 N N . LEU A 1 186 ? -5.502 -1.848 14.123 1.00 93.06 186 LEU A N 1
ATOM 1478 C CA . LEU A 1 186 ? -6.103 -3.155 13.889 1.00 93.06 186 LEU A CA 1
ATOM 1479 C C . LEU A 1 186 ? -5.056 -4.116 13.343 1.00 93.06 186 LEU A C 1
ATOM 1481 O O . LEU A 1 186 ? -4.272 -3.733 12.473 1.00 93.06 186 LEU A O 1
ATOM 1485 N N . ALA A 1 187 ? -5.087 -5.353 13.824 1.00 94.56 187 ALA A N 1
ATOM 1486 C CA . ALA A 1 187 ? -4.431 -6.494 13.208 1.00 94.56 187 ALA A CA 1
ATOM 1487 C C . ALA A 1 187 ? -5.496 -7.380 12.561 1.00 94.56 187 ALA A C 1
ATOM 1489 O O . ALA A 1 187 ? -6.520 -7.663 13.171 1.00 94.56 187 ALA A O 1
ATOM 1490 N N . MET A 1 188 ? -5.259 -7.825 11.337 1.00 95.31 188 MET A N 1
ATOM 1491 C CA . MET A 1 188 ? -6.152 -8.674 10.563 1.00 95.31 188 MET A CA 1
ATOM 1492 C C . MET A 1 188 ? -5.454 -9.990 10.254 1.00 95.31 188 MET A C 1
ATOM 1494 O O . MET A 1 188 ? -4.293 -9.987 9.848 1.00 95.31 188 MET A O 1
ATOM 1498 N N . SER A 1 189 ? -6.161 -11.106 10.418 1.00 92.56 189 SER A N 1
ATOM 1499 C CA . SER A 1 189 ? -5.686 -12.406 9.934 1.00 92.56 189 SER A CA 1
ATOM 1500 C C . SER A 1 189 ? -6.197 -12.635 8.518 1.00 92.56 189 SER A C 1
ATOM 1502 O O . SER A 1 189 ? -7.399 -12.531 8.275 1.00 92.56 189 SER A O 1
ATOM 1504 N N . VAL A 1 190 ? -5.298 -12.940 7.583 1.00 92.81 190 VAL A N 1
ATOM 1505 C CA . VAL A 1 190 ? -5.633 -13.048 6.158 1.00 92.81 190 VAL A CA 1
ATOM 1506 C C . VAL A 1 190 ? -5.052 -14.320 5.543 1.00 92.81 190 VAL A C 1
ATOM 1508 O O . VAL A 1 190 ? -3.942 -14.741 5.872 1.00 92.81 190 VAL A O 1
ATOM 1511 N N . GLN A 1 191 ? -5.803 -14.949 4.641 1.00 91.38 191 GLN A N 1
ATOM 1512 C CA . GLN A 1 191 ? -5.304 -16.029 3.791 1.00 91.38 191 GLN A CA 1
ATOM 1513 C C . GLN A 1 191 ? -4.770 -15.470 2.465 1.00 91.38 191 GLN A C 1
ATOM 1515 O O . GLN A 1 191 ? -5.295 -14.464 1.985 1.00 91.38 191 GLN A O 1
ATOM 1520 N N . PRO A 1 192 ? -3.805 -16.138 1.803 1.00 89.00 192 PRO A N 1
ATOM 1521 C CA . PRO A 1 192 ? -3.241 -15.658 0.538 1.00 89.00 192 PRO A CA 1
ATOM 1522 C C . PRO A 1 192 ? -4.291 -15.332 -0.533 1.00 89.00 192 PRO A C 1
ATOM 1524 O O . PRO A 1 192 ? -4.210 -14.292 -1.173 1.00 89.00 192 PRO A O 1
ATOM 1527 N N . VAL A 1 193 ? -5.332 -16.163 -0.658 1.00 89.94 193 VAL A N 1
ATOM 1528 C CA . VAL A 1 193 ? -6.425 -15.970 -1.632 1.00 89.94 193 VAL A CA 1
ATOM 1529 C C . VAL A 1 193 ? -7.289 -14.733 -1.361 1.00 89.94 193 VAL A C 1
ATOM 1531 O O . VAL A 1 193 ? -8.040 -14.309 -2.233 1.00 89.94 193 VAL A O 1
ATOM 1534 N N . GLN A 1 194 ? -7.201 -14.155 -0.161 1.00 91.38 194 GLN A N 1
ATOM 1535 C CA . GLN A 1 194 ? -7.970 -12.980 0.250 1.00 91.38 194 GLN A CA 1
ATOM 1536 C C . GLN A 1 194 ? -7.189 -11.663 0.082 1.00 91.38 194 GLN A C 1
ATOM 1538 O O . GLN A 1 194 ? -7.758 -10.587 0.286 1.00 91.38 194 GLN A O 1
ATOM 1543 N N . ALA A 1 195 ? -5.905 -11.730 -0.283 1.00 90.62 195 ALA A N 1
ATOM 1544 C CA . ALA A 1 195 ? -5.087 -10.579 -0.647 1.00 90.62 195 ALA A CA 1
ATOM 1545 C C . ALA A 1 195 ? -5.040 -10.446 -2.174 1.00 90.62 195 ALA A C 1
ATOM 1547 O O . ALA A 1 195 ? -4.850 -11.435 -2.872 1.00 90.62 195 ALA A O 1
ATOM 1548 N N . LEU A 1 196 ? -5.208 -9.235 -2.703 1.00 88.81 196 LEU A N 1
ATOM 1549 C CA . LEU A 1 196 ? -5.081 -8.961 -4.134 1.00 88.81 196 LEU A CA 1
ATOM 1550 C C . LEU A 1 196 ? -3.611 -8.982 -4.568 1.00 88.81 196 LEU A C 1
ATOM 1552 O O . LEU A 1 196 ? -3.275 -9.613 -5.564 1.00 88.81 196 LEU A O 1
ATOM 1556 N N . CYS A 1 197 ? -2.748 -8.286 -3.827 1.00 88.19 197 CYS A N 1
ATOM 1557 C CA . CYS A 1 197 ? -1.311 -8.259 -4.082 1.00 88.19 197 CYS A CA 1
ATOM 1558 C C . CYS A 1 197 ? -0.524 -7.737 -2.874 1.00 88.19 197 CYS A C 1
ATOM 1560 O O . CYS A 1 197 ? -0.974 -6.832 -2.167 1.00 88.19 197 CYS A O 1
ATOM 1562 N N . ASP A 1 198 ? 0.687 -8.257 -2.695 1.00 88.38 198 ASP A N 1
ATOM 1563 C CA . ASP A 1 198 ? 1.694 -7.742 -1.769 1.00 88.38 198 ASP A CA 1
ATOM 1564 C C . ASP A 1 198 ? 2.770 -6.975 -2.554 1.00 88.38 198 ASP A C 1
ATOM 1566 O O . ASP A 1 198 ? 3.660 -7.558 -3.176 1.00 88.38 198 ASP A O 1
ATOM 1570 N N . ILE A 1 199 ? 2.685 -5.643 -2.535 1.00 80.19 199 ILE A N 1
ATOM 1571 C CA . ILE A 1 199 ? 3.638 -4.757 -3.218 1.00 80.19 199 ILE A CA 1
ATOM 1572 C C . ILE A 1 199 ? 4.687 -4.189 -2.255 1.00 80.19 199 ILE A C 1
ATOM 1574 O O . ILE A 1 199 ? 5.452 -3.294 -2.621 1.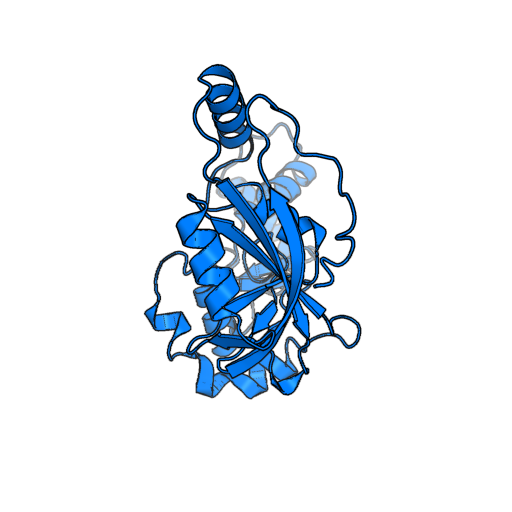00 80.19 199 ILE A O 1
ATOM 1578 N N . SER A 1 200 ? 4.780 -4.745 -1.040 1.00 74.44 200 SER A N 1
ATOM 1579 C CA . SER A 1 200 ? 5.658 -4.259 0.029 1.00 74.44 200 SER A CA 1
ATOM 1580 C C . SER A 1 200 ? 7.133 -4.182 -0.360 1.00 74.44 200 SER A C 1
ATOM 1582 O O . SER A 1 200 ? 7.838 -3.259 0.060 1.00 74.44 200 SER A O 1
ATOM 1584 N N . LYS A 1 201 ? 7.583 -5.153 -1.162 1.00 68.81 201 LYS A N 1
ATOM 1585 C CA . LYS A 1 201 ? 8.965 -5.305 -1.637 1.00 68.81 201 LYS A CA 1
ATOM 1586 C C . LYS A 1 201 ? 9.140 -4.890 -3.100 1.00 68.81 201 LYS A C 1
ATOM 1588 O O . LYS A 1 201 ? 10.249 -4.545 -3.493 1.00 68.81 201 LYS A O 1
ATOM 1593 N N . ALA A 1 202 ? 8.062 -4.900 -3.886 1.00 64.88 202 ALA A N 1
ATOM 1594 C CA . ALA A 1 202 ? 8.108 -4.724 -5.337 1.00 64.88 202 ALA A CA 1
ATOM 1595 C C . ALA A 1 202 ? 8.325 -3.269 -5.792 1.00 64.88 202 ALA A C 1
ATOM 1597 O O . ALA A 1 202 ? 8.699 -3.063 -6.942 1.00 64.88 202 ALA A O 1
ATOM 1598 N N . ARG A 1 203 ? 8.111 -2.274 -4.910 1.00 64.00 203 ARG A N 1
ATOM 1599 C CA . ARG A 1 203 ? 8.280 -0.835 -5.209 1.00 64.00 203 ARG A CA 1
ATOM 1600 C C . ARG A 1 203 ? 7.584 -0.431 -6.517 1.00 64.00 203 ARG A C 1
ATOM 1602 O O . ARG A 1 203 ? 8.217 0.051 -7.449 1.00 64.00 203 ARG A O 1
ATOM 1609 N N . VAL A 1 204 ? 6.276 -0.671 -6.593 1.00 68.69 204 VAL A N 1
ATOM 1610 C CA . VAL A 1 204 ? 5.465 -0.254 -7.744 1.00 68.69 204 VAL A CA 1
ATOM 1611 C C . VAL A 1 204 ? 5.330 1.273 -7.730 1.00 68.69 204 VAL A C 1
ATOM 1613 O O . VAL A 1 204 ? 4.731 1.849 -6.821 1.00 68.69 204 VAL A O 1
ATOM 1616 N N . GLY A 1 205 ? 5.903 1.930 -8.739 1.00 61.66 205 GLY A N 1
ATOM 1617 C CA . GLY A 1 205 ? 5.929 3.386 -8.866 1.00 61.66 205 GLY A CA 1
ATOM 1618 C C . GLY A 1 205 ? 6.854 4.069 -7.849 1.00 61.66 205 GLY A C 1
ATOM 1619 O O . GLY A 1 205 ? 7.785 3.479 -7.309 1.00 61.66 205 GLY A O 1
ATOM 1620 N N . GLY A 1 206 ? 6.602 5.352 -7.580 1.00 52.62 206 GLY A N 1
ATOM 1621 C CA . GLY A 1 206 ? 7.343 6.144 -6.584 1.00 52.62 206 GLY A CA 1
ATOM 1622 C C . GLY A 1 206 ? 6.836 5.990 -5.143 1.00 52.62 206 GLY A C 1
ATOM 1623 O O . GLY A 1 206 ? 7.177 6.804 -4.283 1.00 52.62 206 GLY A O 1
ATOM 1624 N N . PHE A 1 207 ? 5.966 5.013 -4.878 1.00 55.78 207 PHE A N 1
ATOM 1625 C CA . PHE A 1 207 ? 5.319 4.866 -3.581 1.00 55.78 207 PHE A CA 1
ATOM 1626 C C . PHE A 1 207 ? 6.278 4.237 -2.575 1.00 55.78 207 PHE A C 1
ATOM 1628 O O . PHE A 1 207 ? 6.739 3.108 -2.725 1.00 55.78 207 PHE A O 1
ATOM 1635 N N . THR A 1 208 ? 6.619 5.006 -1.544 1.00 50.66 208 THR A N 1
ATOM 1636 C CA . THR A 1 208 ? 7.602 4.598 -0.534 1.00 50.66 208 THR A CA 1
ATOM 1637 C C . THR A 1 208 ? 7.041 3.622 0.493 1.00 50.66 208 THR A C 1
ATOM 1639 O O . THR A 1 208 ? 7.791 3.144 1.347 1.00 50.66 208 THR A O 1
ATOM 1642 N N . GLU A 1 209 ? 5.732 3.376 0.475 1.00 57.88 209 GLU A N 1
ATOM 1643 C CA . GLU A 1 209 ? 5.075 2.598 1.513 1.00 57.88 209 GLU A CA 1
ATOM 1644 C C . GLU A 1 209 ? 4.881 1.148 1.097 1.00 57.88 209 GLU A C 1
ATOM 1646 O O . GLU A 1 209 ? 4.462 0.819 -0.008 1.00 57.88 209 GLU A O 1
ATOM 1651 N N . SER A 1 210 ? 5.200 0.272 2.040 1.00 67.81 210 SER A N 1
ATOM 1652 C CA . SER A 1 210 ? 4.969 -1.154 1.922 1.00 67.81 210 SER A CA 1
ATOM 1653 C C . SER A 1 210 ? 3.488 -1.444 2.141 1.00 67.81 210 SER A C 1
ATOM 1655 O O . SER A 1 210 ? 3.020 -1.403 3.284 1.00 67.81 210 SER A O 1
ATOM 1657 N N . GLU A 1 211 ? 2.781 -1.717 1.049 1.00 81.69 211 GLU A N 1
ATOM 1658 C CA . GLU A 1 211 ? 1.341 -1.955 1.019 1.00 81.69 211 GLU A CA 1
ATOM 1659 C C . GLU A 1 211 ? 1.017 -3.402 0.625 1.00 81.69 211 GLU A C 1
ATOM 1661 O O . GLU A 1 211 ? 1.630 -3.987 -0.270 1.00 81.69 211 GLU A O 1
ATOM 1666 N N . VAL A 1 212 ? 0.008 -3.952 1.292 1.00 89.31 212 VAL A N 1
ATOM 1667 C CA . VAL A 1 212 ? -0.725 -5.145 0.884 1.00 89.31 212 VAL A CA 1
ATOM 1668 C C . VAL A 1 212 ? -2.154 -4.720 0.584 1.00 89.31 212 VAL A C 1
ATOM 1670 O O . VAL A 1 212 ? -2.827 -4.138 1.438 1.00 89.31 212 VAL A O 1
ATOM 1673 N N . ILE A 1 213 ? -2.621 -5.012 -0.627 1.00 89.19 213 ILE A N 1
ATOM 1674 C CA . ILE A 1 213 ? -3.995 -4.731 -1.032 1.00 89.19 213 ILE A CA 1
ATOM 1675 C C . ILE A 1 213 ? -4.847 -5.951 -0.721 1.00 89.19 213 ILE A C 1
ATOM 1677 O O . ILE A 1 213 ? -4.550 -7.061 -1.155 1.00 89.19 213 ILE A O 1
ATOM 1681 N N . VAL A 1 214 ? -5.929 -5.737 0.013 1.00 90.56 214 VAL A N 1
ATOM 1682 C CA . VAL A 1 214 ? -6.857 -6.771 0.469 1.00 90.56 214 VAL A CA 1
ATOM 1683 C C . VAL A 1 214 ? -8.149 -6.675 -0.335 1.00 90.56 214 VAL A C 1
ATOM 1685 O O . VAL A 1 214 ? -8.604 -5.571 -0.646 1.00 90.56 214 VAL A O 1
ATOM 1688 N N . LEU A 1 215 ? -8.719 -7.825 -0.699 1.00 90.44 215 LEU A N 1
ATOM 1689 C CA . LEU A 1 215 ? -9.973 -7.911 -1.449 1.00 90.44 215 LEU A CA 1
ATOM 1690 C C . LEU A 1 215 ? -11.185 -7.453 -0.605 1.00 90.44 215 LEU A C 1
ATOM 1692 O O . LEU A 1 215 ? -11.091 -7.334 0.614 1.00 90.44 215 LEU A O 1
ATOM 1696 N N . PRO A 1 216 ? -12.344 -7.175 -1.227 1.00 89.88 216 PRO A N 1
ATOM 1697 C CA . PRO A 1 216 ? -13.604 -7.063 -0.499 1.00 89.88 216 PRO A CA 1
ATOM 1698 C C . PRO A 1 216 ? -13.933 -8.362 0.243 1.00 89.88 216 PRO A C 1
ATOM 1700 O O . PRO A 1 216 ? -13.754 -9.452 -0.304 1.00 89.88 216 PRO A O 1
ATOM 1703 N N . GLY A 1 217 ? -14.464 -8.254 1.457 1.00 91.31 217 GLY A N 1
ATOM 1704 C CA . GLY A 1 217 ? -14.807 -9.413 2.267 1.00 91.31 217 GLY A CA 1
ATOM 1705 C C . GLY A 1 217 ? -15.011 -9.091 3.740 1.00 91.31 217 GLY A C 1
ATOM 1706 O O . GLY A 1 217 ? -15.082 -7.932 4.150 1.00 91.31 217 GLY A O 1
ATOM 1707 N N . VAL A 1 218 ? -15.096 -10.162 4.522 1.00 93.25 218 VAL A N 1
ATOM 1708 C CA . VAL A 1 218 ? -15.287 -10.145 5.971 1.00 93.25 218 VAL A CA 1
ATOM 1709 C C . VAL A 1 218 ? -14.073 -10.807 6.610 1.00 93.25 218 VAL A C 1
ATOM 1711 O O . VAL A 1 218 ? -13.725 -11.938 6.262 1.00 93.25 218 VAL A O 1
ATOM 1714 N N . TYR A 1 219 ? -13.419 -10.094 7.520 1.00 93.88 219 TYR A N 1
ATOM 1715 C CA . TYR A 1 219 ? -12.109 -10.462 8.038 1.00 93.88 219 TYR A CA 1
ATOM 1716 C C . TYR A 1 219 ? -12.094 -10.520 9.565 1.00 93.88 219 TYR A C 1
ATOM 1718 O O . TYR A 1 219 ? -12.551 -9.570 10.203 1.00 93.88 219 TYR A O 1
ATOM 1726 N N . PRO A 1 220 ? -11.511 -11.572 10.168 1.00 94.50 220 PRO A N 1
ATOM 1727 C CA . PRO A 1 220 ? -11.200 -11.570 11.590 1.00 94.50 220 PRO A CA 1
ATOM 1728 C C . PRO A 1 220 ? -10.137 -10.510 11.888 1.00 94.50 220 PRO A C 1
ATOM 1730 O O . PRO A 1 220 ? -9.047 -10.525 11.298 1.00 94.50 220 PRO A O 1
ATOM 1733 N N . VAL A 1 221 ? -10.437 -9.611 12.820 1.00 94.56 221 VAL A N 1
ATOM 1734 C CA . VAL A 1 221 ? -9.526 -8.550 13.254 1.00 94.56 221 VAL A CA 1
ATOM 1735 C C . VAL A 1 221 ? -9.436 -8.484 14.762 1.00 94.56 221 VAL A C 1
ATOM 1737 O O . VAL A 1 221 ? -10.372 -8.821 15.460 1.00 94.56 221 VAL A O 1
ATOM 1740 N N . THR A 1 222 ? -8.334 -7.988 15.293 1.00 91.44 222 THR A N 1
ATOM 1741 C CA . THR A 1 222 ? -8.216 -7.654 16.710 1.00 91.44 222 THR A CA 1
ATOM 1742 C C . THR A 1 222 ? -7.669 -6.248 16.855 1.00 91.44 222 THR A C 1
ATOM 1744 O O . THR A 1 222 ? -6.923 -5.749 16.005 1.00 91.44 222 THR A O 1
ATOM 1747 N N . ILE A 1 223 ? -8.040 -5.580 17.946 1.00 87.19 223 ILE A N 1
ATOM 1748 C CA . ILE A 1 223 ? -7.390 -4.329 18.317 1.00 87.19 223 ILE A CA 1
ATOM 1749 C C . ILE A 1 223 ? -6.014 -4.680 18.882 1.00 87.19 223 ILE A C 1
ATOM 1751 O O . ILE A 1 223 ? -5.896 -5.209 19.983 1.00 87.19 223 ILE A O 1
ATOM 1755 N N . HIS A 1 224 ? -4.971 -4.383 18.113 1.00 86.12 224 HIS A N 1
ATOM 1756 C CA . HIS A 1 224 ? -3.588 -4.632 18.502 1.00 86.12 224 HIS A CA 1
ATOM 1757 C C . HIS A 1 224 ? -3.097 -3.580 19.501 1.00 86.12 224 HIS A C 1
ATOM 1759 O O . HIS A 1 224 ? -2.477 -3.906 20.509 1.00 86.12 224 HIS A O 1
ATOM 1765 N N . HIS A 1 225 ? -3.389 -2.303 19.236 1.00 81.25 225 HIS A N 1
ATOM 1766 C CA . HIS A 1 225 ? -3.038 -1.193 20.123 1.00 81.25 225 HIS A CA 1
ATOM 1767 C C . HIS A 1 225 ? -4.102 -0.098 20.109 1.00 81.25 225 HIS A C 1
ATOM 1769 O O . HIS A 1 225 ? -4.668 0.215 19.060 1.00 81.25 225 HIS A O 1
ATOM 1775 N N . ILE A 1 226 ? -4.292 0.542 21.265 1.00 79.75 226 ILE A N 1
ATOM 1776 C CA . ILE A 1 226 ? -5.072 1.772 21.416 1.00 79.75 226 ILE A CA 1
ATOM 1777 C C . ILE A 1 226 ? -4.157 2.844 22.000 1.00 79.75 226 ILE A C 1
ATOM 1779 O O . ILE A 1 226 ? -3.547 2.666 23.053 1.00 79.75 226 ILE A O 1
ATOM 1783 N N . PHE A 1 227 ? -4.086 3.979 21.324 1.00 75.25 227 PHE A N 1
ATOM 1784 C CA . PHE A 1 227 ? -3.441 5.188 21.801 1.00 75.25 227 PHE A CA 1
ATOM 1785 C C . PHE A 1 227 ? -4.526 6.123 22.326 1.00 75.25 227 PHE A C 1
ATOM 1787 O O . PHE A 1 227 ? -5.269 6.718 21.545 1.00 75.25 227 PHE A O 1
ATOM 1794 N N . VAL A 1 228 ? -4.622 6.236 23.651 1.00 69.25 228 VAL A N 1
ATOM 1795 C CA . VAL A 1 228 ? -5.535 7.166 24.326 1.00 69.25 228 VAL A CA 1
ATOM 1796 C C . VAL A 1 228 ? -4.758 8.415 24.718 1.00 69.25 228 VAL A C 1
ATOM 1798 O O . VAL A 1 228 ? -3.720 8.325 25.382 1.00 69.25 228 VAL A O 1
ATOM 1801 N N . ARG A 1 229 ? -5.252 9.593 24.333 1.00 63.06 229 ARG A N 1
ATOM 1802 C CA . ARG A 1 229 ? -4.670 10.853 24.802 1.00 63.06 229 ARG A CA 1
ATOM 1803 C C . ARG A 1 229 ? -4.981 11.047 26.290 1.00 63.06 229 ARG A C 1
ATOM 1805 O O . ARG A 1 229 ? -6.135 10.964 26.698 1.00 63.06 229 ARG A O 1
ATOM 1812 N N . LYS A 1 230 ? -3.977 11.419 27.091 1.00 53.47 230 LYS A N 1
ATOM 1813 C CA . LYS A 1 230 ? -4.204 12.037 28.407 1.00 53.47 230 LYS A CA 1
ATOM 1814 C C . LYS A 1 230 ? -4.207 13.561 28.259 1.00 53.47 230 LYS A C 1
ATOM 1816 O O . LYS A 1 230 ? -3.365 14.137 27.567 1.00 53.47 230 LYS A O 1
ATOM 1821 N N . ALA A 1 231 ? -5.184 14.232 28.867 1.00 45.50 231 ALA A N 1
ATOM 1822 C CA . ALA A 1 231 ? -5.200 15.691 28.918 1.00 45.50 231 ALA A CA 1
ATOM 1823 C C . ALA A 1 231 ? -3.924 16.197 29.622 1.00 45.50 231 ALA A C 1
ATOM 1825 O O . ALA A 1 231 ? -3.519 15.641 30.639 1.00 45.50 231 ALA A O 1
ATOM 1826 N N . GLY A 1 232 ? -3.271 17.220 29.061 1.00 43.38 232 GLY A N 1
ATOM 1827 C CA . GLY A 1 232 ? -2.053 17.813 29.631 1.00 43.38 232 GLY A CA 1
ATOM 1828 C C . GLY A 1 232 ? -0.730 17.091 29.333 1.00 43.38 232 GLY A C 1
ATOM 1829 O O . GLY A 1 232 ? 0.305 17.549 29.806 1.00 43.38 232 GLY A O 1
ATOM 1830 N N . THR A 1 233 ? -0.713 16.009 28.543 1.00 40.75 233 THR A N 1
ATOM 1831 C CA . THR A 1 233 ? 0.535 15.322 28.153 1.00 40.75 233 THR A CA 1
ATOM 1832 C C . THR A 1 233 ? 0.878 15.560 26.682 1.00 40.75 233 THR A C 1
ATOM 1834 O O . THR A 1 233 ? 0.062 15.285 25.803 1.00 40.75 233 THR A O 1
ATOM 1837 N N . THR A 1 234 ? 2.095 16.040 26.416 1.00 40.12 234 THR A N 1
ATOM 1838 C CA . THR A 1 234 ? 2.682 16.217 25.070 1.00 40.12 234 THR A CA 1
ATOM 1839 C C . THR A 1 234 ? 3.428 14.974 24.576 1.00 40.12 234 THR A C 1
ATOM 1841 O O . THR A 1 234 ? 3.832 14.901 23.418 1.00 40.12 234 THR A O 1
ATOM 1844 N N . THR A 1 235 ? 3.600 13.977 25.443 1.00 40.31 235 THR A N 1
ATOM 1845 C CA . THR A 1 235 ? 4.245 12.702 25.144 1.00 40.31 235 THR A CA 1
ATOM 1846 C C . THR A 1 235 ? 3.197 11.601 25.034 1.00 40.31 235 THR A C 1
ATOM 1848 O O . THR A 1 235 ? 2.423 11.354 25.959 1.00 40.31 235 THR A O 1
ATOM 1851 N N . TRP A 1 236 ? 3.170 10.913 23.891 1.00 42.47 236 TRP A N 1
ATOM 1852 C CA . TRP A 1 236 ? 2.472 9.633 23.794 1.00 42.47 236 TRP A CA 1
ATOM 1853 C C . TRP A 1 236 ? 3.165 8.652 24.747 1.00 42.47 236 TRP A C 1
ATOM 1855 O O . TRP A 1 236 ? 4.399 8.580 24.705 1.00 42.47 236 TRP A O 1
ATOM 1865 N N . PRO A 1 237 ? 2.434 7.912 25.603 1.00 40.44 237 PRO A N 1
ATOM 1866 C CA . PRO A 1 237 ? 3.058 6.867 26.399 1.00 40.44 237 PRO A CA 1
ATOM 1867 C C . PRO A 1 237 ? 3.816 5.936 25.448 1.00 40.44 237 PRO A C 1
ATOM 1869 O O . PRO A 1 237 ? 3.283 5.523 24.412 1.00 40.44 237 PRO A O 1
ATOM 1872 N N . GLN A 1 238 ? 5.090 5.675 25.758 1.00 38.75 238 GLN A N 1
ATOM 1873 C CA . GLN A 1 238 ? 5.846 4.633 25.070 1.00 38.75 238 GLN A CA 1
ATOM 1874 C C . GLN A 1 238 ? 5.016 3.349 25.097 1.00 38.75 238 GLN A C 1
ATOM 1876 O O . GLN A 1 238 ? 4.312 3.116 26.077 1.00 38.75 238 GLN A O 1
ATOM 1881 N N . ILE A 1 239 ? 5.063 2.604 23.986 1.00 39.41 239 ILE A N 1
ATOM 1882 C CA . ILE A 1 239 ? 4.268 1.401 23.697 1.00 39.41 239 ILE A CA 1
ATOM 1883 C C . ILE A 1 239 ? 4.088 0.596 24.987 1.00 39.41 239 ILE A C 1
ATOM 1885 O O . ILE A 1 239 ? 5.013 -0.065 25.444 1.00 39.41 239 ILE A O 1
ATOM 1889 N N . ALA A 1 240 ? 2.916 0.720 25.600 1.00 36.06 240 ALA A N 1
ATOM 1890 C CA . ALA A 1 240 ? 2.476 -0.216 26.608 1.00 36.06 240 ALA A CA 1
ATOM 1891 C C . ALA A 1 240 ? 1.667 -1.241 25.827 1.00 36.06 240 ALA A C 1
ATOM 1893 O O . ALA A 1 240 ? 0.641 -0.892 25.232 1.00 36.06 240 ALA A O 1
ATOM 1894 N N . ASP A 1 241 ? 2.183 -2.464 25.753 1.00 32.34 241 ASP A N 1
ATOM 1895 C CA . ASP A 1 241 ? 1.451 -3.589 25.190 1.00 32.34 241 ASP A CA 1
ATOM 1896 C C . ASP A 1 241 ? 0.050 -3.618 25.796 1.00 32.34 241 ASP A C 1
ATOM 1898 O O . ASP A 1 241 ? -0.126 -3.397 26.998 1.00 32.34 241 ASP A O 1
ATOM 1902 N N . ALA A 1 242 ? -0.954 -3.809 24.940 1.00 35.16 242 ALA A N 1
ATOM 1903 C CA . ALA A 1 242 ? -2.347 -3.814 25.342 1.00 35.16 242 ALA A CA 1
ATOM 1904 C C . ALA A 1 242 ? -2.568 -4.963 26.335 1.00 35.16 242 ALA A C 1
ATOM 1906 O O . ALA A 1 242 ? -2.777 -6.111 25.948 1.00 35.16 242 ALA A O 1
ATOM 1907 N N . GLN A 1 243 ? -2.498 -4.664 27.633 1.00 31.98 243 GLN A N 1
ATOM 1908 C CA . GLN A 1 243 ? -3.016 -5.562 28.647 1.00 31.98 243 GLN A CA 1
ATOM 1909 C C . GLN A 1 243 ? -4.520 -5.659 28.416 1.00 31.98 243 GLN A C 1
ATOM 1911 O O . GLN A 1 243 ? -5.229 -4.652 28.412 1.00 31.98 243 GLN A O 1
ATOM 1916 N N . CYS A 1 244 ? -4.953 -6.887 28.145 1.00 30.09 244 CYS A N 1
ATOM 1917 C CA . CYS A 1 244 ? -6.331 -7.287 27.932 1.00 30.09 244 CYS A CA 1
ATOM 1918 C C . CYS A 1 244 ? -7.263 -6.561 28.908 1.00 30.09 244 CYS A C 1
ATOM 1920 O O . CYS A 1 244 ? -7.208 -6.800 30.116 1.00 30.09 244 CYS A O 1
ATOM 1922 N N . LEU A 1 245 ? -8.149 -5.716 28.378 1.00 28.66 245 LEU A N 1
ATOM 1923 C CA . LEU A 1 245 ? -9.362 -5.344 29.091 1.00 28.66 245 LEU A CA 1
ATOM 1924 C C . LEU A 1 245 ? -10.243 -6.594 29.115 1.00 28.66 245 LEU A C 1
ATOM 1926 O O . LEU A 1 245 ? -10.974 -6.880 28.171 1.00 28.66 245 LEU A O 1
ATOM 1930 N N . SER A 1 246 ? -10.079 -7.382 30.173 1.00 28.83 246 SER A N 1
ATOM 1931 C CA . SER A 1 246 ? -11.041 -8.399 30.572 1.00 28.83 246 SER A CA 1
ATOM 1932 C C . SER A 1 246 ? -12.196 -7.681 31.266 1.00 28.83 246 SER A C 1
ATOM 1934 O O . SER A 1 246 ? -11.987 -6.964 32.245 1.00 28.83 246 SER A O 1
ATOM 1936 N N . MET A 1 247 ? -13.398 -7.842 30.717 1.00 30.73 247 MET A N 1
ATOM 1937 C CA . MET A 1 247 ? -14.627 -7.851 31.508 1.00 30.73 247 MET A CA 1
ATOM 1938 C C . MET A 1 247 ? -15.048 -9.303 31.679 1.00 30.73 247 MET A C 1
ATOM 1940 O O . MET A 1 247 ? -14.915 -10.052 30.683 1.00 30.73 247 MET A O 1
#

Radius of gyration: 21.65 Å; chains: 1; bounding box: 49×44×61 Å